Protein AF-A0A8J3Q5Y4-F1 (afdb_monomer_lite)

pLDDT: mean 82.17, std 16.29, range [32.16, 97.25]

Structure (mmCIF, N/CA/C/O backbone):
data_AF-A0A8J3Q5Y4-F1
#
_entry.id   AF-A0A8J3Q5Y4-F1
#
loop_
_atom_site.group_PDB
_atom_site.id
_atom_site.type_symbol
_atom_site.label_atom_id
_atom_site.label_alt_id
_atom_site.label_comp_id
_atom_site.label_asym_id
_atom_site.label_entity_id
_atom_site.label_seq_id
_atom_site.pdbx_PDB_ins_code
_atom_site.Cartn_x
_atom_site.Cartn_y
_atom_site.Cartn_z
_atom_site.occupancy
_atom_site.B_iso_or_equiv
_atom_site.auth_seq_id
_atom_site.auth_comp_id
_atom_site.auth_asym_id
_atom_site.auth_atom_id
_atom_site.pdbx_PDB_model_num
ATOM 1 N N . MET A 1 1 ? -4.741 22.108 23.987 1.00 45.34 1 MET A N 1
ATOM 2 C CA . MET A 1 1 ? -6.127 21.790 23.591 1.00 45.34 1 MET A CA 1
ATOM 3 C C . MET A 1 1 ? -6.451 20.436 24.208 1.00 45.34 1 MET A C 1
ATOM 5 O O . MET A 1 1 ? -5.611 19.553 24.104 1.00 45.34 1 MET A O 1
ATOM 9 N N . ASN A 1 2 ? -7.546 20.308 24.963 1.00 36.16 2 ASN A N 1
ATOM 10 C CA . ASN A 1 2 ? -7.945 19.034 25.568 1.00 36.16 2 ASN A CA 1
ATOM 11 C C . ASN A 1 2 ? -8.660 18.198 24.495 1.00 36.16 2 ASN A C 1
ATOM 13 O O . ASN A 1 2 ? -9.766 18.540 24.083 1.00 36.16 2 ASN A O 1
ATOM 17 N N . TRP A 1 3 ? -7.995 17.166 23.980 1.00 42.97 3 TRP A N 1
ATOM 18 C CA . TRP A 1 3 ? -8.481 16.384 22.840 1.00 42.97 3 TRP A CA 1
ATOM 19 C C . TRP A 1 3 ? -9.701 15.520 23.170 1.00 42.97 3 TRP A C 1
ATOM 21 O O . TRP A 1 3 ? -10.505 15.267 22.273 1.00 42.97 3 TRP A O 1
ATOM 31 N N . ASP A 1 4 ? -9.908 15.182 24.447 1.00 42.72 4 ASP A N 1
ATOM 32 C CA . ASP A 1 4 ? -11.130 14.510 24.900 1.00 42.72 4 ASP A CA 1
ATOM 33 C C . ASP A 1 4 ? -12.363 15.402 24.677 1.00 42.72 4 ASP A C 1
ATOM 35 O O . ASP A 1 4 ? -13.406 14.920 24.250 1.00 42.72 4 ASP A O 1
ATOM 39 N N . GLU A 1 5 ? -12.245 16.724 24.843 1.00 37.75 5 GLU A N 1
ATOM 40 C CA . GLU A 1 5 ? -13.340 17.660 24.542 1.00 37.75 5 GLU A CA 1
ATOM 41 C C . GLU A 1 5 ? -13.513 17.906 23.034 1.00 37.75 5 GLU A C 1
ATOM 43 O O . GLU A 1 5 ? -14.636 18.106 22.574 1.00 37.75 5 GLU A O 1
ATOM 48 N N . ALA A 1 6 ? -12.434 17.854 22.244 1.00 44.19 6 ALA A N 1
ATOM 49 C CA . ALA A 1 6 ? -12.490 18.076 20.795 1.00 44.19 6 ALA A CA 1
ATOM 50 C C . ALA A 1 6 ? -13.080 16.876 20.029 1.00 44.19 6 ALA A C 1
ATOM 52 O O . ALA A 1 6 ? -13.851 17.072 19.089 1.00 44.19 6 ALA A O 1
ATOM 53 N N . ALA A 1 7 ? -12.784 15.643 20.458 1.00 41.38 7 ALA A N 1
ATOM 54 C CA . ALA A 1 7 ? -13.401 14.429 19.917 1.00 41.38 7 ALA A CA 1
ATOM 55 C C . ALA A 1 7 ? -14.893 14.328 20.291 1.00 41.38 7 ALA A C 1
ATOM 57 O O . ALA A 1 7 ? -15.708 13.876 19.486 1.00 41.38 7 ALA A O 1
ATOM 58 N N . ILE A 1 8 ? -15.273 14.836 21.472 1.00 43.41 8 ILE A N 1
ATOM 59 C CA . ILE A 1 8 ? -16.671 14.926 21.922 1.00 43.41 8 ILE A CA 1
ATOM 60 C C . ILE A 1 8 ? -17.463 16.015 21.160 1.00 43.41 8 ILE A C 1
ATOM 62 O O . ILE A 1 8 ? -18.693 15.972 21.136 1.00 43.41 8 ILE A O 1
ATOM 66 N N . ALA A 1 9 ? -16.806 16.955 20.478 1.00 48.31 9 ALA A N 1
ATOM 67 C CA . ALA A 1 9 ? -17.465 18.116 19.873 1.00 48.31 9 ALA A CA 1
ATOM 68 C C . ALA A 1 9 ? -17.887 17.956 18.400 1.00 48.31 9 ALA A C 1
ATOM 70 O O . ALA A 1 9 ? -18.348 18.935 17.815 1.00 48.31 9 ALA A O 1
ATOM 71 N N . ILE A 1 10 ? -17.761 16.766 17.795 1.00 60.19 10 ILE A N 1
ATOM 72 C CA . ILE A 1 10 ? -18.308 16.481 16.455 1.00 60.19 10 ILE A CA 1
ATOM 73 C C . ILE A 1 10 ? -19.546 15.586 16.627 1.00 60.19 10 ILE A C 1
ATOM 75 O O . ILE A 1 10 ? -19.404 14.366 16.775 1.00 60.19 10 ILE A O 1
ATOM 79 N N . PRO A 1 11 ? -20.766 16.156 16.652 1.00 60.91 11 PRO A N 1
ATOM 80 C CA . PRO A 1 11 ? -22.000 15.402 16.876 1.00 60.91 11 PRO A CA 1
ATOM 81 C C . PRO A 1 11 ? -22.153 14.205 15.932 1.00 60.91 11 PRO A C 1
ATOM 83 O O . PRO A 1 11 ? -22.575 13.132 16.362 1.00 60.91 11 PRO A O 1
ATOM 86 N N . GLU A 1 12 ? -21.740 14.364 14.676 1.00 65.19 12 GLU A N 1
ATOM 87 C CA . GLU A 1 12 ? -21.805 13.341 13.636 1.00 65.19 12 GLU A CA 1
ATOM 88 C C . GLU A 1 12 ? -20.835 12.180 13.901 1.00 65.19 12 GLU A C 1
ATOM 90 O O . GLU A 1 12 ? -21.193 11.025 13.683 1.00 65.19 12 GLU A O 1
ATOM 95 N N . ALA A 1 13 ? -19.633 12.451 14.426 1.00 63.38 13 ALA A N 1
ATOM 96 C CA . ALA A 1 13 ? -18.664 11.409 14.772 1.00 63.38 13 ALA A CA 1
ATOM 97 C C . ALA A 1 13 ? -19.117 10.607 16.000 1.00 63.38 13 ALA A C 1
ATOM 99 O O . ALA A 1 13 ? -19.026 9.381 16.010 1.00 63.38 13 ALA A O 1
ATOM 100 N N . ASN A 1 14 ? -19.682 11.283 17.005 1.00 65.44 14 ASN A N 1
ATOM 101 C CA . ASN A 1 14 ? -20.280 10.625 18.169 1.00 65.44 14 ASN A CA 1
ATOM 102 C C . ASN A 1 14 ? -21.499 9.781 17.795 1.00 65.44 14 ASN A C 1
ATOM 104 O O . ASN A 1 14 ? -21.734 8.727 18.388 1.00 65.44 14 ASN A O 1
ATOM 108 N N . GLN A 1 15 ? -22.292 10.246 16.830 1.00 72.44 15 GLN A N 1
ATOM 109 C CA . GLN A 1 15 ? -23.417 9.479 16.328 1.00 72.44 15 GLN A CA 1
ATOM 110 C C . GLN A 1 15 ? -22.948 8.254 15.539 1.00 72.44 15 GLN A C 1
ATOM 112 O O . GLN A 1 15 ? -23.402 7.156 15.834 1.00 72.44 15 GLN A O 1
ATOM 117 N N . LEU A 1 16 ? -21.981 8.406 14.629 1.00 75.19 16 LEU A N 1
ATOM 118 C CA . LEU A 1 16 ? -21.360 7.278 13.928 1.00 75.19 16 LEU A CA 1
ATOM 119 C C . LEU A 1 16 ? -20.777 6.253 14.910 1.00 75.19 16 LEU A C 1
ATOM 121 O O . LEU A 1 16 ? -20.976 5.050 14.742 1.00 75.19 16 LEU A O 1
ATOM 125 N N . TYR A 1 17 ? -20.081 6.722 15.947 1.00 71.88 17 TYR A N 1
ATOM 126 C CA . TYR A 1 17 ? -19.522 5.845 16.966 1.00 71.88 17 TYR A CA 1
ATOM 127 C C . TYR A 1 17 ? -20.614 5.020 17.654 1.00 71.88 17 TYR A C 1
ATOM 129 O O . TYR A 1 17 ? -20.520 3.798 17.666 1.00 71.88 17 TYR A O 1
ATOM 137 N N . ARG A 1 18 ? -21.676 5.665 18.155 1.00 74.56 18 ARG A N 1
ATOM 138 C CA . ARG A 1 18 ? -22.767 4.989 18.881 1.00 74.56 18 ARG A CA 1
ATOM 139 C C . ARG A 1 18 ? -23.642 4.099 17.999 1.00 74.56 18 ARG A C 1
ATOM 141 O O . ARG A 1 18 ? -24.020 3.004 18.408 1.00 74.56 18 ARG A O 1
ATOM 148 N N . ASP A 1 19 ? -23.989 4.579 16.811 1.00 79.69 19 ASP A N 1
ATOM 149 C CA . ASP A 1 19 ? -25.014 3.956 15.971 1.00 79.69 19 ASP A CA 1
ATOM 150 C C . ASP A 1 19 ? -24.430 2.882 15.044 1.00 79.69 19 ASP A C 1
ATOM 152 O O . ASP A 1 19 ? -25.183 2.073 14.496 1.00 79.69 19 ASP A O 1
ATOM 156 N N . VAL A 1 20 ? -23.107 2.880 14.841 1.00 77.06 20 VAL A N 1
ATOM 157 C CA . VAL A 1 20 ? -22.427 1.991 13.888 1.00 77.06 20 VAL A CA 1
ATOM 158 C C . VAL A 1 20 ? -21.205 1.324 14.514 1.00 77.06 20 VAL A C 1
ATOM 160 O O . VAL A 1 20 ? -21.136 0.100 14.539 1.00 77.06 20 VAL A O 1
ATOM 163 N N . LEU A 1 21 ? -20.239 2.092 15.030 1.00 77.50 21 LEU A N 1
ATOM 164 C CA . LEU A 1 21 ? -18.953 1.512 15.443 1.00 77.50 21 LEU A CA 1
ATOM 165 C C . LEU A 1 21 ? -19.017 0.735 16.765 1.00 77.50 21 LEU A C 1
ATOM 167 O O . LEU A 1 21 ? -18.218 -0.174 16.939 1.00 77.50 21 LEU A O 1
ATOM 171 N N . SER A 1 22 ? -19.953 1.032 17.671 1.00 76.00 22 SER A N 1
ATOM 172 C CA . SER A 1 22 ? -20.050 0.388 18.992 1.00 76.00 22 SER A CA 1
ATOM 173 C C . SER A 1 22 ? -21.066 -0.759 19.086 1.00 76.00 22 SER A C 1
ATOM 175 O O . SER A 1 22 ? -21.339 -1.237 20.184 1.00 76.00 22 SER A O 1
ATOM 177 N N . LYS A 1 23 ? -21.693 -1.170 17.978 1.00 81.44 23 LYS A N 1
ATOM 178 C CA . LYS A 1 23 ? -22.698 -2.245 17.977 1.00 81.44 23 LYS A CA 1
ATOM 179 C C . LYS A 1 23 ? -22.052 -3.627 17.878 1.00 81.44 23 LYS A C 1
ATOM 181 O O . LYS A 1 23 ? -21.802 -4.085 16.774 1.00 81.44 23 LYS A O 1
ATOM 186 N N . GLU A 1 24 ? -21.865 -4.330 18.991 1.00 81.38 24 GLU A N 1
ATOM 187 C CA . GLU A 1 24 ? -21.198 -5.652 19.013 1.00 81.38 24 GLU A CA 1
ATOM 188 C C . GLU A 1 24 ? -21.766 -6.690 18.010 1.00 81.38 24 GLU A C 1
ATOM 190 O O . GLU A 1 24 ? -21.034 -7.560 17.537 1.00 81.38 24 GLU A O 1
ATOM 195 N N . GLU A 1 25 ? -23.050 -6.583 17.642 1.00 80.12 25 GLU A N 1
ATOM 196 C CA . GLU A 1 25 ? -23.725 -7.472 16.677 1.00 80.12 25 GLU A CA 1
ATOM 197 C C . GLU A 1 25 ? -23.497 -7.105 15.194 1.00 80.12 25 GLU A C 1
ATOM 199 O O . GLU A 1 25 ? -23.795 -7.901 14.302 1.00 80.12 25 GLU A O 1
ATOM 204 N N . GLU A 1 26 ? -22.965 -5.915 14.906 1.00 81.81 26 GLU A N 1
ATOM 205 C CA . GLU A 1 26 ? -22.696 -5.406 13.558 1.00 81.81 26 GLU A CA 1
ATOM 206 C C . GLU A 1 26 ? -21.224 -4.992 13.472 1.00 81.81 26 GLU A C 1
ATOM 208 O O . GLU A 1 26 ? -20.801 -4.083 14.178 1.00 81.81 26 GLU A O 1
ATOM 213 N N . TRP A 1 27 ? -20.424 -5.628 12.610 1.00 84.31 27 TRP A N 1
ATOM 214 C CA . TRP A 1 27 ? -19.018 -5.242 12.422 1.00 84.31 27 TRP A CA 1
ATOM 215 C C . TRP A 1 27 ? -18.880 -4.377 11.175 1.00 84.31 27 TRP A C 1
ATOM 217 O O . TRP A 1 27 ? -19.005 -4.890 10.056 1.00 84.31 27 TRP A O 1
ATOM 227 N N . PRO A 1 28 ? -18.624 -3.067 11.321 1.00 87.69 28 PRO A N 1
ATOM 228 C CA . PRO A 1 28 ? -18.463 -2.186 10.180 1.00 87.69 28 PRO A CA 1
ATOM 229 C C . PRO A 1 28 ? -17.250 -2.606 9.356 1.00 87.69 28 PRO A C 1
ATOM 231 O O . PRO A 1 28 ? -16.147 -2.774 9.881 1.00 87.69 28 PRO A O 1
ATOM 234 N N . VAL A 1 29 ? -17.457 -2.744 8.047 1.00 91.12 29 VAL A N 1
ATOM 235 C CA . VAL A 1 29 ? -16.391 -3.058 7.095 1.00 91.12 29 VAL A CA 1
ATOM 236 C C . VAL A 1 29 ? -16.255 -1.916 6.103 1.00 91.12 29 VAL A C 1
ATOM 238 O O . VAL A 1 29 ? -17.147 -1.680 5.287 1.00 91.12 29 VAL A O 1
ATOM 241 N N . ILE A 1 30 ? -15.112 -1.235 6.130 1.00 92.25 30 ILE A N 1
ATOM 242 C CA . ILE A 1 30 ? -14.730 -0.296 5.073 1.00 92.25 30 ILE A CA 1
ATOM 243 C C . ILE A 1 30 ? -13.941 -1.072 4.023 1.00 92.25 30 ILE A C 1
ATOM 245 O O . ILE A 1 30 ? -13.059 -1.864 4.349 1.00 92.25 30 ILE A O 1
ATOM 249 N N . SER A 1 31 ? -14.278 -0.869 2.753 1.00 92.94 31 SER A N 1
ATOM 250 C CA . SER A 1 31 ? -13.641 -1.567 1.637 1.00 92.94 31 SER A CA 1
ATOM 251 C C . SER A 1 31 ? -12.909 -0.573 0.752 1.00 92.94 31 SER A C 1
ATOM 253 O O . SER A 1 31 ? -13.521 0.368 0.259 1.00 92.94 31 SER A O 1
ATOM 255 N N . VAL A 1 32 ? -11.613 -0.794 0.547 1.00 93.81 32 VAL A N 1
ATOM 256 C CA . VAL A 1 32 ? -10.787 -0.006 -0.375 1.00 93.81 32 VAL A CA 1
ATOM 257 C C . VAL A 1 32 ? -10.468 -0.866 -1.591 1.00 93.81 32 VAL A C 1
ATOM 259 O O . VAL A 1 32 ? -9.949 -1.978 -1.438 1.00 93.81 32 VAL A O 1
ATOM 262 N N . GLY A 1 33 ? -10.790 -0.370 -2.788 1.00 92.25 33 GLY A N 1
ATOM 263 C CA . GLY A 1 33 ? -10.472 -1.059 -4.035 1.00 92.25 33 GLY A CA 1
ATOM 264 C C . GLY A 1 33 ? -8.961 -1.159 -4.248 1.00 92.25 33 GLY A C 1
ATOM 265 O O . GLY A 1 33 ? -8.233 -0.179 -4.080 1.00 92.25 33 GLY A O 1
ATOM 266 N N . LEU A 1 34 ? -8.489 -2.349 -4.615 1.00 91.44 34 LEU A N 1
ATOM 267 C CA . LEU A 1 34 ? -7.083 -2.638 -4.893 1.00 91.44 34 LEU A CA 1
ATOM 268 C C . LEU A 1 34 ? -6.877 -3.088 -6.352 1.00 91.44 34 LEU A C 1
ATOM 270 O O . LEU A 1 34 ? -7.820 -3.255 -7.132 1.00 91.44 34 LEU A O 1
ATOM 274 N N . ALA A 1 35 ? -5.619 -3.305 -6.744 1.00 86.38 35 ALA A N 1
ATOM 275 C CA . ALA A 1 35 ? -5.279 -3.797 -8.076 1.00 86.38 35 ALA A CA 1
ATOM 276 C C . ALA A 1 35 ? -5.843 -5.207 -8.318 1.00 86.38 35 ALA A C 1
ATOM 278 O O . ALA A 1 35 ? -6.107 -5.951 -7.382 1.00 86.38 35 ALA A O 1
ATOM 279 N N . ALA A 1 36 ? -6.001 -5.608 -9.584 1.00 82.62 36 ALA A N 1
ATOM 280 C CA . ALA A 1 36 ? -6.440 -6.958 -9.967 1.00 82.62 36 ALA A CA 1
ATOM 281 C C . ALA A 1 36 ? -7.751 -7.432 -9.296 1.00 82.62 36 ALA A C 1
ATOM 283 O O . ALA A 1 36 ? -7.930 -8.621 -9.063 1.00 82.62 36 ALA A O 1
ATOM 284 N N . ARG A 1 37 ? -8.686 -6.499 -9.042 1.00 84.81 37 ARG A N 1
ATOM 285 C CA . ARG A 1 37 ? -10.000 -6.750 -8.409 1.00 84.81 37 ARG A CA 1
ATOM 286 C C . ARG A 1 37 ? -9.916 -7.244 -6.959 1.00 84.81 37 ARG A C 1
ATOM 288 O O . ARG A 1 37 ? -10.881 -7.815 -6.455 1.00 84.81 37 ARG A O 1
ATOM 295 N N . HIS A 1 38 ? -8.789 -6.988 -6.303 1.00 90.38 38 HIS A N 1
ATOM 296 C CA . HIS A 1 38 ? -8.627 -7.195 -4.874 1.00 90.38 38 HIS A CA 1
ATOM 297 C C . HIS A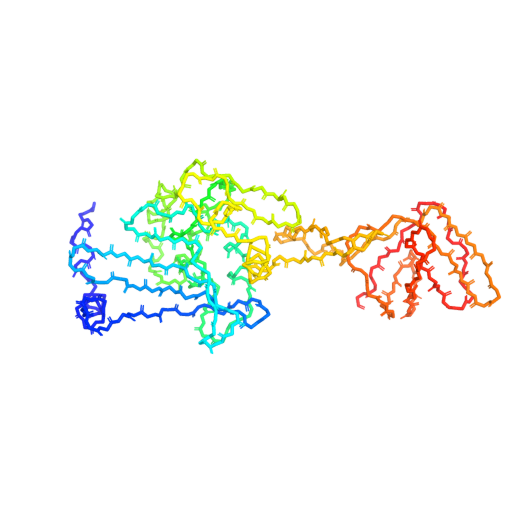 1 38 ? -9.350 -6.113 -4.061 1.00 90.38 38 HIS A C 1
ATOM 299 O O . HIS A 1 38 ? -9.656 -5.030 -4.568 1.00 90.38 38 HIS A O 1
ATOM 305 N N . TRP A 1 39 ? -9.537 -6.383 -2.772 1.00 92.75 39 TRP A N 1
ATOM 306 C CA . TRP A 1 39 ? -10.058 -5.431 -1.796 1.00 92.75 39 TRP A CA 1
ATOM 307 C C . TRP A 1 39 ? -9.218 -5.448 -0.526 1.00 92.75 39 TRP A C 1
ATOM 309 O O . TRP A 1 39 ? -8.873 -6.516 -0.027 1.00 92.75 39 TRP A O 1
ATOM 319 N N . LEU A 1 40 ? -8.942 -4.271 0.032 1.00 94.69 40 LEU A N 1
ATOM 320 C CA . LEU A 1 40 ? -8.551 -4.148 1.431 1.00 94.69 40 LEU A CA 1
ATOM 321 C C . LEU A 1 40 ? -9.830 -3.980 2.251 1.00 94.69 40 LEU A C 1
ATOM 323 O O . LEU A 1 40 ? -10.538 -2.982 2.100 1.00 94.69 40 LEU A O 1
ATOM 327 N N . ARG A 1 41 ? -10.130 -4.953 3.107 1.00 94.25 41 ARG A N 1
ATOM 328 C CA . ARG A 1 41 ? -11.218 -4.891 4.083 1.00 94.25 41 ARG A CA 1
ATOM 329 C C . ARG A 1 41 ? -10.653 -4.401 5.406 1.00 94.25 41 ARG A C 1
ATOM 331 O O . ARG A 1 41 ? -9.711 -4.994 5.927 1.00 94.25 41 ARG A O 1
ATOM 338 N N . ILE A 1 42 ? -11.233 -3.329 5.922 1.00 94.19 42 ILE A N 1
ATOM 339 C CA . ILE A 1 42 ? -10.927 -2.764 7.232 1.00 94.19 42 ILE A CA 1
ATOM 340 C C . ILE A 1 42 ? -12.125 -3.077 8.114 1.00 94.19 42 ILE A C 1
ATOM 342 O O . ILE A 1 42 ? -13.188 -2.475 7.951 1.00 94.19 42 ILE A O 1
ATOM 346 N N . VAL A 1 43 ? -11.968 -4.069 8.981 1.00 92.25 43 VAL A N 1
ATOM 347 C CA . VAL A 1 43 ? -13.026 -4.568 9.859 1.00 92.25 43 VAL A CA 1
ATOM 348 C C . VAL A 1 43 ? -12.845 -3.936 11.228 1.00 92.25 43 VAL A C 1
ATOM 350 O O . VAL A 1 43 ? -11.810 -4.132 11.861 1.00 92.25 43 VAL A O 1
ATOM 353 N N . TYR A 1 44 ? -13.843 -3.189 11.687 1.00 89.81 44 TYR A N 1
ATOM 354 C CA . TYR A 1 44 ? -13.859 -2.638 13.038 1.00 89.81 44 TYR A CA 1
ATOM 355 C C . TYR A 1 44 ? -14.382 -3.697 14.006 1.00 89.81 44 TYR A C 1
ATOM 357 O O . TYR A 1 44 ? -15.569 -4.020 14.001 1.00 89.81 44 TYR A O 1
ATOM 365 N N . ARG A 1 45 ? -13.479 -4.237 14.827 1.00 87.62 45 ARG A N 1
ATOM 366 C CA . ARG A 1 45 ? -13.816 -5.123 15.942 1.00 87.62 45 ARG A CA 1
ATOM 367 C C . ARG A 1 45 ? -14.287 -4.258 17.099 1.00 87.62 45 ARG A C 1
ATOM 369 O O . ARG A 1 45 ? -13.560 -3.367 17.540 1.00 87.62 45 ARG A O 1
ATOM 376 N N . ASN A 1 46 ? -15.504 -4.493 17.560 1.00 83.69 46 ASN A N 1
ATOM 377 C CA . ASN A 1 46 ? -16.170 -3.634 18.534 1.00 83.69 46 ASN A CA 1
ATOM 378 C C . ASN A 1 46 ? -16.614 -4.361 19.800 1.00 83.69 46 ASN A C 1
ATOM 380 O O . ASN A 1 46 ? -17.462 -3.852 20.524 1.00 83.69 46 ASN A O 1
ATOM 384 N N . PHE A 1 47 ? -15.997 -5.504 20.093 1.00 81.19 47 PHE A N 1
ATOM 385 C CA . PHE A 1 47 ? -16.132 -6.149 21.389 1.00 81.19 47 PHE A CA 1
ATOM 386 C C . PHE A 1 47 ? -15.584 -5.248 22.488 1.00 81.19 47 PHE A C 1
ATOM 388 O O . PHE A 1 47 ? -14.466 -4.744 22.378 1.00 81.19 47 PHE A O 1
ATOM 395 N N . SER A 1 48 ? -16.357 -5.063 23.553 1.00 78.25 48 SER A N 1
ATOM 396 C CA . SER A 1 48 ? -15.970 -4.223 24.692 1.00 78.25 48 SER A CA 1
ATOM 397 C C . SER A 1 48 ? -14.639 -4.622 25.353 1.00 78.25 48 SER A C 1
ATOM 399 O O . SER A 1 48 ? -13.970 -3.761 25.926 1.00 78.25 48 SER A O 1
ATOM 401 N N . ASP A 1 49 ? -14.222 -5.885 25.248 1.00 81.38 49 ASP A N 1
ATOM 402 C CA . ASP A 1 49 ? -12.944 -6.412 25.744 1.00 81.38 49 ASP A CA 1
ATOM 403 C C . ASP A 1 49 ? -11.859 -6.570 24.660 1.00 81.38 49 ASP A C 1
ATOM 405 O O . ASP A 1 49 ? -10.698 -6.822 24.990 1.00 81.38 49 ASP A O 1
ATOM 409 N N . ASP A 1 50 ? -12.205 -6.382 23.383 1.00 81.56 50 ASP A N 1
ATOM 410 C CA . ASP A 1 50 ? -11.309 -6.572 22.241 1.00 81.56 50 ASP A CA 1
ATOM 411 C C . ASP A 1 50 ? -11.617 -5.608 21.077 1.00 81.56 50 ASP A C 1
ATOM 413 O O . ASP A 1 50 ? -11.899 -5.997 19.936 1.00 81.56 50 ASP A O 1
ATOM 417 N N . MET A 1 51 ? -11.579 -4.310 21.380 1.00 82.75 51 MET A N 1
ATOM 418 C CA . MET A 1 51 ? -11.752 -3.268 20.374 1.00 82.75 51 MET A CA 1
ATOM 419 C C . MET A 1 51 ? -10.515 -3.151 19.479 1.00 82.75 51 MET A C 1
ATOM 421 O O . MET A 1 51 ? -9.376 -3.074 19.951 1.00 82.75 51 MET A O 1
ATOM 425 N N . GLY A 1 52 ? -10.727 -3.062 18.167 1.00 88.44 52 GLY A N 1
ATOM 426 C CA . GLY A 1 52 ? -9.621 -2.988 17.225 1.00 88.44 52 GLY A CA 1
ATOM 427 C C . GLY A 1 52 ? -10.025 -2.822 15.768 1.00 88.44 52 GLY A C 1
ATOM 428 O O . GLY A 1 52 ? -11.192 -2.660 15.423 1.00 88.44 52 GLY A O 1
ATOM 429 N N . MET A 1 53 ? -9.024 -2.865 14.894 1.00 90.94 53 MET A N 1
ATOM 430 C CA . MET A 1 53 ? -9.220 -2.880 13.447 1.00 90.94 53 MET A CA 1
ATOM 431 C C . MET A 1 53 ? -8.397 -3.998 12.834 1.00 90.94 53 MET A C 1
ATOM 433 O O . MET A 1 53 ? -7.181 -4.013 13.026 1.00 90.94 53 MET A O 1
ATOM 437 N N . ASP A 1 54 ? -9.029 -4.863 12.051 1.00 92.31 54 ASP A N 1
ATOM 438 C CA . ASP A 1 54 ? -8.334 -5.864 11.250 1.00 92.31 54 ASP A CA 1
ATOM 439 C C . ASP A 1 54 ? -8.280 -5.439 9.793 1.00 92.31 54 ASP A C 1
ATOM 441 O O . ASP A 1 54 ? -9.244 -4.917 9.231 1.00 92.31 54 ASP A O 1
ATOM 445 N N . PHE A 1 55 ? -7.136 -5.693 9.173 1.00 94.38 55 PHE A N 1
ATOM 446 C CA . PHE A 1 55 ? -6.875 -5.352 7.788 1.00 94.38 55 PHE A CA 1
ATOM 447 C C . PHE A 1 55 ? -6.665 -6.640 7.015 1.00 94.38 55 PHE A C 1
ATOM 449 O O . PHE A 1 55 ? -5.701 -7.369 7.265 1.00 94.38 55 PHE A O 1
ATOM 456 N N . LEU A 1 56 ? -7.559 -6.917 6.071 1.00 94.06 56 LEU A N 1
ATOM 457 C CA . LEU A 1 56 ? -7.545 -8.137 5.276 1.00 94.06 56 LEU A CA 1
ATOM 458 C C . LEU A 1 56 ? -7.469 -7.804 3.792 1.00 94.06 56 LEU A C 1
ATOM 460 O O . LEU A 1 56 ? -8.163 -6.908 3.319 1.00 94.06 56 LEU A O 1
ATOM 464 N N . VAL A 1 57 ? -6.654 -8.544 3.048 1.00 93.81 57 VAL A N 1
ATOM 465 C CA . VAL A 1 57 ? -6.665 -8.513 1.584 1.00 93.81 57 VAL A CA 1
ATOM 466 C C . VAL A 1 57 ? -7.510 -9.672 1.082 1.00 93.81 57 VAL A C 1
ATOM 468 O O . VAL A 1 57 ? -7.205 -10.823 1.378 1.00 93.81 57 VAL A O 1
ATOM 471 N N . ASP A 1 58 ? -8.546 -9.348 0.322 1.00 90.94 58 ASP A N 1
ATOM 472 C CA . ASP A 1 58 ? -9.507 -10.258 -0.302 1.00 90.94 58 ASP A CA 1
ATOM 473 C C . ASP A 1 58 ? -9.279 -10.259 -1.828 1.00 90.94 58 ASP A C 1
ATOM 475 O O . ASP A 1 58 ? -9.146 -9.187 -2.427 1.00 90.94 58 ASP A O 1
ATOM 479 N N . TRP A 1 59 ? -9.174 -11.439 -2.452 1.00 81.31 59 TRP A N 1
ATOM 480 C CA . TRP A 1 59 ? -8.940 -11.616 -3.902 1.00 81.31 59 TRP A CA 1
ATOM 481 C C . TRP A 1 59 ? -10.108 -12.227 -4.675 1.00 81.31 59 TRP A C 1
ATOM 483 O O . TRP A 1 59 ? -10.112 -12.201 -5.906 1.00 81.31 59 TRP A O 1
ATOM 493 N N . GLU A 1 60 ? -11.122 -12.726 -3.976 1.00 70.69 60 GLU A N 1
ATOM 494 C CA . GLU A 1 60 ? -12.351 -13.262 -4.550 1.00 70.69 60 GLU A CA 1
ATOM 495 C C . GLU A 1 60 ? -13.466 -12.958 -3.562 1.00 70.69 60 GLU A C 1
ATOM 497 O O . GLU A 1 60 ? -13.451 -13.512 -2.466 1.00 70.69 60 GLU A O 1
ATOM 502 N N . LEU A 1 61 ? -14.433 -12.115 -3.951 1.00 59.84 61 LEU A N 1
ATOM 503 C CA . LEU A 1 61 ? -15.577 -11.744 -3.109 1.00 59.84 61 LEU A CA 1
ATOM 504 C C . LEU A 1 61 ? -16.175 -12.986 -2.413 1.00 59.84 61 LEU A C 1
ATOM 506 O O . LEU A 1 61 ? -16.927 -13.744 -3.023 1.00 59.84 61 LEU A O 1
ATOM 510 N N . GLY A 1 62 ? -15.831 -13.175 -1.133 1.00 57.88 62 GLY A N 1
ATOM 511 C CA . GLY A 1 62 ? -16.350 -14.240 -0.270 1.00 57.88 62 GLY A CA 1
ATOM 512 C C . GLY A 1 62 ? -15.598 -15.582 -0.259 1.00 57.88 62 GLY A C 1
ATOM 513 O O . GLY A 1 62 ? -16.106 -16.516 0.356 1.00 57.88 62 GLY A O 1
ATOM 514 N N . GLY A 1 63 ? -14.432 -15.715 -0.904 1.00 63.69 63 GLY A N 1
ATOM 515 C CA . GLY A 1 63 ? -13.725 -17.001 -1.025 1.00 63.69 63 GLY A CA 1
ATOM 516 C C . GLY A 1 63 ? -12.466 -17.139 -0.167 1.00 63.69 63 GLY A C 1
ATOM 517 O O . GLY A 1 63 ? -12.286 -18.151 0.516 1.00 63.69 63 GLY A O 1
ATOM 518 N N . GLN A 1 64 ? -11.573 -16.145 -0.207 1.00 79.31 64 GLN A N 1
ATOM 519 C CA . GLN A 1 64 ? -10.265 -16.206 0.453 1.00 79.31 64 GLN A CA 1
ATOM 520 C C . GLN A 1 64 ? -9.752 -14.807 0.811 1.00 79.31 64 GLN A C 1
ATOM 522 O O . GLN A 1 64 ? -9.726 -13.911 -0.030 1.00 79.31 64 GLN A O 1
ATOM 527 N N . ALA A 1 65 ? -9.298 -14.645 2.055 1.00 89.00 65 ALA A N 1
ATOM 528 C CA . ALA A 1 65 ? -8.677 -13.417 2.532 1.00 89.00 65 ALA A CA 1
ATOM 529 C C . ALA A 1 65 ? -7.416 -13.715 3.352 1.00 89.00 65 ALA A C 1
ATOM 531 O O . ALA A 1 65 ? -7.312 -14.756 4.004 1.00 89.00 65 ALA A O 1
ATOM 532 N N . ALA A 1 66 ? -6.461 -12.788 3.330 1.00 91.50 66 ALA A N 1
ATOM 533 C CA . ALA A 1 66 ? -5.275 -12.815 4.176 1.00 91.50 66 ALA A CA 1
ATOM 534 C C . ALA A 1 66 ? -5.256 -11.599 5.099 1.00 91.50 66 ALA A C 1
ATOM 536 O O . ALA A 1 66 ? -5.257 -10.462 4.624 1.00 91.50 66 ALA A O 1
ATOM 537 N N . THR A 1 67 ? -5.175 -11.827 6.408 1.00 92.38 67 THR A N 1
ATOM 538 C CA . THR A 1 67 ? -4.927 -10.753 7.372 1.00 92.38 67 THR A CA 1
ATOM 539 C C . THR A 1 67 ? -3.510 -10.224 7.177 1.00 92.38 67 THR A C 1
ATOM 541 O O . THR A 1 67 ? -2.542 -10.983 7.181 1.00 92.38 67 THR A O 1
ATOM 544 N N . VAL A 1 68 ? -3.379 -8.914 6.989 1.00 92.62 68 VAL A N 1
ATOM 545 C CA . VAL A 1 68 ? -2.087 -8.244 6.784 1.00 92.62 68 VAL A CA 1
ATOM 546 C C . VAL A 1 68 ? -1.645 -7.434 7.999 1.00 92.62 68 VAL A C 1
ATOM 548 O O . VAL A 1 68 ? -0.450 -7.184 8.141 1.00 92.62 68 VAL A O 1
ATOM 551 N N . ALA A 1 69 ? -2.581 -7.034 8.865 1.00 92.12 69 ALA A N 1
ATOM 552 C CA . ALA A 1 69 ? -2.324 -6.344 10.129 1.00 92.12 69 ALA A CA 1
ATOM 553 C C . ALA A 1 69 ? -3.586 -6.305 11.012 1.00 92.12 69 ALA A C 1
ATOM 555 O O . ALA A 1 69 ? -4.695 -6.523 10.522 1.00 92.12 69 ALA A O 1
ATOM 556 N N . GLY A 1 70 ? -3.401 -5.971 12.290 1.00 87.50 70 GLY A N 1
ATOM 557 C CA . GLY A 1 70 ? -4.451 -5.759 13.282 1.00 87.50 70 GLY A CA 1
ATOM 558 C C . GLY A 1 70 ? -4.043 -4.725 14.343 1.00 87.50 70 GLY A C 1
ATOM 559 O O . GLY A 1 70 ? -3.044 -4.887 15.049 1.00 87.50 70 GLY A O 1
ATOM 560 N N . ARG A 1 71 ? -4.826 -3.654 14.500 1.00 78.50 71 ARG A N 1
ATOM 561 C CA . ARG A 1 71 ? -4.723 -2.704 15.625 1.00 78.50 71 ARG A CA 1
ATOM 562 C C . ARG A 1 71 ? -5.591 -3.217 16.783 1.00 78.50 71 ARG A C 1
ATOM 564 O O . ARG A 1 71 ? -6.708 -3.660 16.541 1.00 78.50 71 ARG A O 1
ATOM 571 N N . GLY A 1 72 ? -5.065 -3.191 18.012 1.00 70.81 72 GLY A N 1
ATOM 572 C CA . GLY A 1 72 ? -5.696 -3.748 19.227 1.00 70.81 72 GLY A CA 1
ATOM 573 C C . GLY A 1 72 ? -4.852 -4.840 19.901 1.00 70.81 72 GLY A C 1
ATOM 574 O O . GLY A 1 72 ? -4.607 -4.769 21.096 1.00 70.81 72 GLY A O 1
ATOM 575 N N . HIS A 1 73 ? -4.274 -5.757 19.111 1.00 63.66 73 HIS A N 1
ATOM 576 C CA . HIS A 1 73 ? -3.394 -6.845 19.592 1.00 63.66 73 HIS A CA 1
ATOM 577 C C . HIS A 1 73 ? -1.919 -6.691 19.188 1.00 63.66 73 HIS A C 1
ATOM 579 O O . HIS A 1 73 ? -1.133 -7.630 19.288 1.00 63.66 73 HIS A O 1
ATOM 585 N N . THR A 1 74 ? -1.509 -5.498 18.738 1.00 65.62 74 THR A N 1
ATOM 586 C CA . THR A 1 74 ? -0.153 -5.214 18.208 1.00 65.62 74 THR A CA 1
ATOM 587 C C . THR A 1 74 ? 0.276 -6.188 17.104 1.00 65.62 74 THR A C 1
ATOM 589 O O . THR A 1 74 ? 1.350 -6.785 17.145 1.00 65.62 74 THR A O 1
ATOM 592 N N . VAL A 1 75 ? -0.565 -6.335 16.081 1.00 78.50 75 VAL A N 1
ATOM 593 C CA . VAL A 1 75 ? -0.235 -7.108 14.884 1.00 78.50 75 VAL A CA 1
ATOM 594 C C . VAL A 1 75 ? 0.034 -6.145 13.733 1.00 78.50 75 VAL A C 1
ATOM 596 O O . VAL A 1 75 ? -0.846 -5.416 13.277 1.00 78.50 75 VAL A O 1
ATOM 599 N N . GLY A 1 76 ? 1.248 -6.149 13.205 1.00 77.81 76 GLY A N 1
ATOM 600 C CA . GLY A 1 76 ? 1.612 -5.302 12.079 1.00 77.81 76 GLY A CA 1
ATOM 601 C C . GLY A 1 76 ? 3.086 -4.922 12.077 1.00 77.81 76 GLY A C 1
ATOM 602 O O . GLY A 1 76 ? 3.860 -5.419 12.889 1.00 77.81 76 GLY A O 1
ATOM 603 N N . PRO A 1 77 ? 3.496 -4.046 11.150 1.00 88.69 77 PRO A N 1
ATOM 604 C CA . PRO A 1 77 ? 2.681 -3.364 10.141 1.00 88.69 77 PRO A CA 1
ATOM 605 C C . PRO A 1 77 ? 2.280 -4.256 8.962 1.00 88.69 77 PRO A C 1
ATOM 607 O O . PRO A 1 77 ? 2.891 -5.296 8.704 1.00 88.69 77 PRO A O 1
ATOM 610 N N . GLY A 1 78 ? 1.277 -3.791 8.214 1.00 88.56 78 GLY A N 1
ATOM 611 C CA . GLY A 1 78 ? 0.789 -4.427 6.986 1.00 88.56 78 GLY A CA 1
ATOM 612 C C . GLY A 1 78 ? 1.286 -3.749 5.706 1.00 88.56 78 GLY A C 1
ATOM 613 O O . GLY A 1 78 ? 1.345 -4.384 4.648 1.00 88.56 78 GLY A O 1
ATOM 614 N N . MET A 1 79 ? 1.694 -2.477 5.773 1.00 92.25 79 MET A N 1
ATOM 615 C CA . MET A 1 79 ? 2.159 -1.722 4.606 1.00 92.25 79 MET A CA 1
ATOM 616 C C . MET A 1 79 ? 3.367 -0.840 4.916 1.00 92.25 79 MET A C 1
ATOM 618 O O . MET A 1 79 ? 3.509 -0.297 6.008 1.00 92.25 79 MET A O 1
ATOM 622 N N . CYS A 1 80 ? 4.227 -0.673 3.913 1.00 92.25 80 CYS A N 1
ATOM 623 C CA . CYS A 1 80 ? 5.232 0.383 3.901 1.00 92.25 80 CYS A CA 1
ATOM 624 C C . CYS A 1 80 ? 4.644 1.660 3.288 1.00 92.25 80 CYS A C 1
ATOM 626 O O . CYS A 1 80 ? 3.629 1.604 2.587 1.00 92.25 80 CYS A O 1
ATOM 628 N N . TRP A 1 81 ? 5.325 2.794 3.479 1.00 92.62 81 TRP A N 1
ATOM 629 C CA . TRP A 1 81 ? 4.913 4.091 2.930 1.00 92.62 81 TRP A CA 1
ATOM 630 C C . TRP A 1 81 ? 4.565 4.024 1.437 1.00 92.62 81 TRP A C 1
ATOM 632 O O . TRP A 1 81 ? 3.499 4.455 1.010 1.00 92.62 81 TRP A O 1
ATOM 642 N N . GLN A 1 82 ? 5.434 3.402 0.639 1.00 89.31 82 GLN A N 1
ATOM 643 C CA . GLN A 1 82 ? 5.238 3.280 -0.805 1.00 89.31 82 GLN A CA 1
ATOM 644 C C . GLN A 1 82 ? 4.011 2.435 -1.164 1.00 89.31 82 GLN A C 1
ATOM 646 O O . GLN A 1 82 ? 3.356 2.717 -2.162 1.00 89.31 82 GLN A O 1
ATOM 651 N N . GLY A 1 83 ? 3.691 1.418 -0.356 1.00 91.19 83 GLY A N 1
ATOM 652 C CA . GLY A 1 83 ? 2.478 0.621 -0.530 1.00 91.19 83 GLY A CA 1
ATOM 653 C C . GLY A 1 83 ? 1.222 1.465 -0.331 1.00 91.19 83 GLY A C 1
ATOM 654 O O . GLY A 1 83 ? 0.318 1.407 -1.155 1.00 91.19 83 GLY A O 1
ATOM 655 N N . ILE A 1 84 ? 1.208 2.322 0.694 1.00 94.38 84 ILE A N 1
ATOM 656 C CA . ILE A 1 84 ? 0.087 3.237 0.948 1.00 94.38 84 ILE A CA 1
ATOM 657 C C . ILE A 1 84 ? -0.085 4.234 -0.202 1.00 94.38 84 ILE A C 1
ATOM 659 O O . ILE A 1 84 ? -1.199 4.413 -0.687 1.00 94.38 84 ILE A O 1
ATOM 663 N N . ILE A 1 85 ? 1.006 4.839 -0.683 1.00 93.81 85 ILE A N 1
ATOM 664 C CA . ILE A 1 85 ? 0.958 5.752 -1.837 1.00 93.81 85 ILE A CA 1
ATOM 665 C C . ILE A 1 85 ? 0.431 5.030 -3.083 1.00 93.81 85 ILE A C 1
ATOM 667 O O . ILE A 1 85 ? -0.407 5.574 -3.802 1.00 93.81 85 ILE A O 1
ATOM 671 N N . ALA A 1 86 ? 0.885 3.797 -3.331 1.00 90.81 86 ALA A N 1
ATOM 672 C CA . ALA A 1 86 ? 0.426 3.003 -4.466 1.00 90.81 86 ALA A CA 1
ATOM 673 C C . ALA A 1 86 ? -1.080 2.724 -4.390 1.00 90.81 86 ALA A C 1
ATOM 675 O O . ALA A 1 86 ? -1.767 2.935 -5.385 1.00 90.81 86 ALA A O 1
ATOM 676 N N . VAL A 1 87 ? -1.592 2.315 -3.224 1.00 93.31 87 VAL A N 1
ATOM 677 C CA . VAL A 1 87 ? -3.028 2.079 -2.989 1.00 93.31 87 VAL A CA 1
ATOM 678 C C . VAL A 1 87 ? -3.836 3.366 -3.152 1.00 93.31 87 VAL A C 1
ATOM 680 O O . VAL A 1 87 ? -4.831 3.381 -3.875 1.00 93.31 87 VAL A O 1
ATOM 683 N N . ALA A 1 88 ? -3.386 4.469 -2.552 1.00 94.56 88 ALA A N 1
ATOM 684 C CA . ALA A 1 88 ? -4.062 5.759 -2.649 1.00 94.56 88 ALA A CA 1
ATOM 685 C C . ALA A 1 88 ? -4.163 6.268 -4.097 1.00 94.56 88 ALA A C 1
ATOM 687 O O . ALA A 1 88 ? -5.135 6.936 -4.450 1.00 94.56 88 ALA A O 1
ATOM 688 N N . ALA A 1 89 ? -3.187 5.928 -4.944 1.00 92.19 89 ALA A N 1
ATOM 689 C CA . ALA A 1 89 ? -3.137 6.309 -6.353 1.00 92.19 89 ALA A CA 1
ATOM 690 C C . ALA A 1 89 ? -3.936 5.391 -7.300 1.00 92.19 89 ALA A C 1
ATOM 692 O O . ALA A 1 89 ? -4.009 5.685 -8.495 1.00 92.19 89 ALA A O 1
ATOM 693 N N . MET A 1 90 ? -4.518 4.285 -6.822 1.00 89.81 90 MET A N 1
ATOM 694 C CA . MET A 1 90 ? -5.325 3.399 -7.674 1.00 89.81 90 MET A CA 1
ATOM 695 C C . MET A 1 90 ? -6.592 4.115 -8.169 1.00 89.81 90 MET A C 1
ATOM 697 O O . MET A 1 90 ? -6.972 5.164 -7.653 1.00 89.81 90 MET A O 1
ATOM 701 N N . ALA A 1 91 ? -7.280 3.579 -9.174 1.00 86.56 91 ALA A N 1
ATOM 702 C CA . ALA A 1 91 ? -8.600 4.092 -9.544 1.00 86.56 91 ALA A CA 1
ATOM 703 C C . ALA A 1 91 ? -9.649 3.569 -8.548 1.00 86.56 91 ALA A C 1
ATOM 705 O O . ALA A 1 91 ? -9.635 2.383 -8.230 1.00 86.56 91 ALA A O 1
ATOM 706 N N . ASP A 1 92 ? -10.525 4.438 -8.047 1.00 88.88 92 ASP A N 1
ATOM 707 C CA . ASP A 1 92 ? -11.650 4.075 -7.176 1.00 88.88 92 ASP A CA 1
ATOM 708 C C . ASP A 1 92 ? -12.783 5.084 -7.401 1.00 88.88 92 ASP A C 1
ATOM 710 O O . ASP A 1 92 ? -12.534 6.284 -7.530 1.00 88.88 92 ASP A O 1
ATOM 714 N N . GLU A 1 93 ? -14.011 4.585 -7.528 1.00 87.81 93 GLU A N 1
ATOM 715 C CA . GLU A 1 93 ? -15.202 5.396 -7.817 1.00 87.81 93 GLU A CA 1
ATOM 716 C C . GLU A 1 93 ? -15.825 5.996 -6.548 1.00 87.81 93 GLU A C 1
ATOM 718 O O . GLU A 1 93 ? -16.634 6.919 -6.625 1.00 87.81 93 GLU A O 1
ATOM 723 N N . THR A 1 94 ? -15.461 5.463 -5.382 1.00 90.50 94 THR A N 1
ATOM 724 C CA . THR A 1 94 ? -16.110 5.732 -4.095 1.00 90.50 94 THR A CA 1
ATOM 725 C C . THR A 1 94 ? -15.234 6.545 -3.153 1.00 90.50 94 THR A C 1
ATOM 727 O O . THR A 1 94 ? -15.744 7.413 -2.444 1.00 90.50 94 THR A O 1
ATOM 730 N N . LEU A 1 95 ? -13.924 6.291 -3.149 1.00 94.12 95 LEU A N 1
ATOM 731 C CA . LEU A 1 95 ? -12.983 6.904 -2.220 1.00 94.12 95 LEU A CA 1
ATOM 732 C C . LEU A 1 95 ? -11.949 7.757 -2.951 1.00 94.12 95 LEU A C 1
ATOM 734 O O . LEU A 1 95 ? -11.309 7.333 -3.915 1.00 94.12 95 LEU A O 1
ATOM 738 N N . THR A 1 96 ? -11.712 8.957 -2.428 1.00 95.69 96 THR A N 1
ATOM 739 C CA . THR A 1 96 ? -10.667 9.848 -2.938 1.00 95.69 96 THR A CA 1
ATOM 740 C C . THR A 1 96 ? -9.266 9.313 -2.624 1.00 95.69 96 THR A C 1
ATOM 742 O O . THR A 1 96 ? -9.076 8.394 -1.823 1.00 95.69 96 THR A O 1
ATOM 745 N N . TYR A 1 97 ? -8.242 9.916 -3.236 1.00 94.81 97 TYR A N 1
ATOM 746 C CA . TYR A 1 97 ? -6.844 9.662 -2.872 1.00 94.81 97 TYR A CA 1
ATOM 747 C C . TYR A 1 97 ? -6.612 9.844 -1.362 1.00 94.81 97 TYR A C 1
ATOM 749 O O . TYR A 1 97 ? -6.093 8.945 -0.704 1.00 94.81 97 TYR A O 1
ATOM 757 N N . ALA A 1 98 ? -7.046 10.982 -0.806 1.00 96.62 98 ALA A N 1
ATOM 758 C CA . ALA A 1 98 ? -6.843 11.311 0.602 1.00 96.62 98 ALA A CA 1
ATOM 759 C C . ALA A 1 98 ? -7.541 10.321 1.542 1.00 96.62 98 ALA A C 1
ATOM 761 O O . ALA A 1 98 ? -6.930 9.864 2.505 1.00 96.62 98 ALA A O 1
ATOM 762 N N . GLN A 1 99 ? -8.784 9.931 1.242 1.00 96.12 99 GLN A N 1
ATOM 763 C CA . GLN A 1 99 ? -9.516 8.957 2.056 1.00 96.12 99 GLN A CA 1
ATOM 764 C C . GLN A 1 99 ? -8.805 7.602 2.085 1.00 96.12 99 GLN A C 1
ATOM 766 O O . GLN A 1 99 ? -8.590 7.047 3.158 1.00 96.12 99 GLN A O 1
ATOM 771 N N . ARG A 1 100 ? -8.372 7.089 0.929 1.00 96.44 100 ARG A N 1
ATOM 772 C CA . ARG A 1 100 ? -7.664 5.799 0.852 1.00 96.44 100 ARG A CA 1
ATOM 773 C C . ARG A 1 100 ? -6.308 5.839 1.539 1.00 96.44 100 ARG A C 1
ATOM 775 O O . ARG A 1 100 ? -5.964 4.900 2.254 1.00 96.44 100 ARG A O 1
ATOM 782 N N . PHE A 1 101 ? -5.572 6.933 1.357 1.00 96.12 101 PHE A N 1
ATOM 783 C CA . PHE A 1 101 ? -4.306 7.169 2.040 1.00 96.12 101 PHE A CA 1
ATOM 784 C C . PHE A 1 101 ? -4.480 7.110 3.566 1.00 96.12 101 PHE A C 1
ATOM 786 O O . PHE A 1 101 ? -3.787 6.345 4.237 1.00 96.12 101 PHE A O 1
ATOM 793 N N . LEU A 1 102 ? -5.450 7.856 4.105 1.00 96.12 102 LEU A N 1
ATOM 794 C CA . LEU A 1 102 ? -5.710 7.931 5.545 1.00 96.12 102 LEU A CA 1
ATOM 795 C C . LEU A 1 102 ? -6.247 6.614 6.118 1.00 96.12 102 LEU A C 1
ATOM 797 O O . LEU A 1 102 ? -5.828 6.214 7.200 1.00 96.12 10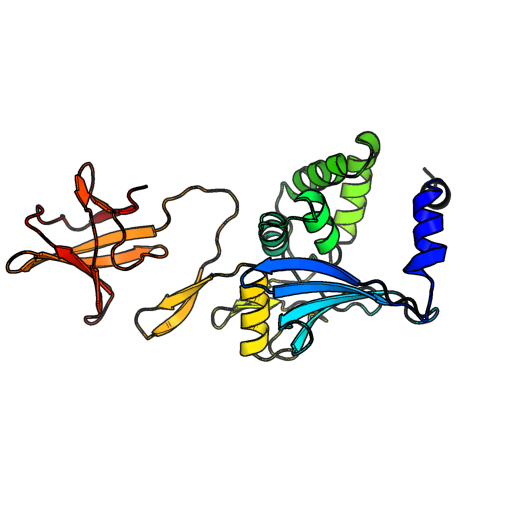2 LEU A O 1
ATOM 801 N N . LEU A 1 103 ? -7.102 5.900 5.380 1.00 95.31 103 LEU A N 1
ATOM 802 C CA . LEU A 1 103 ? -7.614 4.585 5.782 1.00 95.31 103 LEU A CA 1
ATOM 803 C C . LEU A 1 103 ? -6.514 3.516 5.883 1.00 95.31 103 LEU A C 1
ATOM 805 O O . LEU A 1 103 ? -6.633 2.593 6.683 1.00 95.31 103 LEU A O 1
ATOM 809 N N . CYS A 1 104 ? -5.434 3.631 5.104 1.00 94.69 104 CYS A N 1
ATOM 810 C CA . CYS A 1 104 ? -4.306 2.694 5.157 1.00 94.69 104 CYS A CA 1
ATOM 811 C C . CYS A 1 104 ? -3.238 3.081 6.195 1.00 94.69 104 CYS A C 1
ATOM 813 O O . CYS A 1 104 ? -2.383 2.260 6.532 1.00 94.69 104 CYS A O 1
ATOM 815 N N . LEU A 1 105 ? -3.263 4.313 6.710 1.00 94.12 105 LEU A N 1
ATOM 816 C CA . LEU A 1 105 ? -2.256 4.821 7.644 1.00 94.12 105 LEU A CA 1
ATOM 817 C C . LEU A 1 105 ? -2.108 3.989 8.935 1.00 94.12 105 LEU A C 1
ATOM 819 O O . LEU A 1 105 ? -0.970 3.796 9.363 1.00 94.12 105 LEU A O 1
ATOM 823 N N . PRO A 1 106 ? -3.175 3.415 9.537 1.00 91.81 106 PRO A N 1
ATOM 824 C CA . PRO A 1 106 ? -3.042 2.645 10.777 1.00 91.81 106 PRO A CA 1
ATOM 825 C C . PRO A 1 106 ? -2.143 1.406 10.676 1.00 91.81 106 PRO A C 1
ATOM 827 O O . PRO A 1 106 ? -1.662 0.926 11.706 1.00 91.81 106 PRO A O 1
ATOM 830 N N . VAL A 1 107 ? -1.910 0.893 9.460 1.00 91.88 107 VAL A N 1
ATOM 831 C CA . VAL A 1 107 ? -1.049 -0.274 9.191 1.00 91.88 107 VAL A CA 1
ATOM 832 C C . VAL A 1 107 ? 0.306 0.092 8.597 1.00 91.88 107 VAL A C 1
ATOM 834 O O . VAL A 1 107 ? 1.046 -0.803 8.173 1.00 91.88 107 VAL A O 1
ATOM 837 N N . LEU A 1 108 ? 0.625 1.387 8.556 1.00 92.94 108 LEU A N 1
ATOM 838 C CA . LEU A 1 108 ? 1.925 1.894 8.149 1.00 92.94 108 LEU A CA 1
ATOM 839 C C . LEU A 1 108 ? 3.001 1.456 9.142 1.00 92.94 108 LEU A C 1
ATOM 841 O O . LEU A 1 108 ? 2.865 1.623 10.354 1.00 92.94 108 LEU A O 1
ATOM 845 N N . GLY A 1 109 ? 4.120 0.979 8.610 1.00 91.25 109 GLY A N 1
ATOM 846 C CA . GLY A 1 109 ? 5.353 0.897 9.372 1.00 91.25 109 GLY A CA 1
ATOM 847 C C . GLY A 1 109 ? 6.599 0.966 8.506 1.00 91.25 109 GLY A C 1
ATOM 848 O O . GLY A 1 109 ? 6.550 1.023 7.273 1.00 91.25 109 GLY A O 1
ATOM 849 N N . GLY A 1 110 ? 7.735 0.943 9.191 1.00 88.75 110 GLY A N 1
ATOM 850 C CA . GLY A 1 110 ? 9.048 1.113 8.586 1.00 88.75 110 GLY A CA 1
ATOM 851 C C . GLY A 1 110 ? 9.447 2.574 8.369 1.00 88.75 110 GLY A C 1
ATOM 852 O O . GLY A 1 110 ? 8.813 3.479 8.911 1.00 88.75 110 GLY A O 1
ATOM 853 N N . PRO A 1 111 ? 10.554 2.812 7.645 1.00 87.56 111 PRO A N 1
ATOM 854 C CA . PRO A 1 111 ? 11.127 4.143 7.509 1.00 87.56 111 PRO A CA 1
ATOM 855 C C . PRO A 1 111 ? 10.218 5.066 6.693 1.00 87.56 111 PRO A C 1
ATOM 857 O O . PRO A 1 111 ? 9.706 4.688 5.637 1.00 87.56 111 PRO A O 1
ATOM 860 N N . LEU A 1 112 ? 10.067 6.294 7.181 1.00 90.25 112 LEU A N 1
ATOM 861 C CA . LEU A 1 112 ? 9.311 7.353 6.522 1.00 90.25 112 LEU A CA 1
ATOM 862 C C . LEU A 1 112 ? 10.236 8.199 5.635 1.00 90.25 112 LEU A C 1
ATOM 864 O O . LEU A 1 112 ? 11.377 8.460 6.029 1.00 90.25 112 LEU A O 1
ATOM 868 N N . PRO A 1 113 ? 9.776 8.651 4.456 1.00 90.94 113 PRO A N 1
ATOM 869 C CA . PRO A 1 113 ? 10.519 9.626 3.669 1.00 90.94 113 PRO A CA 1
ATOM 870 C C . PRO A 1 113 ? 10.484 11.018 4.318 1.00 90.94 113 PRO A C 1
ATOM 872 O O . PRO A 1 113 ? 9.647 11.310 5.174 1.00 90.94 113 PRO A O 1
ATOM 875 N N . HIS A 1 114 ? 11.393 11.899 3.893 1.00 91.38 114 HIS A N 1
ATOM 876 C CA . HIS A 1 114 ? 11.549 13.237 4.481 1.00 91.38 114 HIS A CA 1
ATOM 877 C C . HIS A 1 114 ? 10.311 14.135 4.308 1.00 91.38 114 HIS A C 1
ATOM 879 O O . HIS A 1 114 ? 10.123 15.083 5.064 1.00 91.38 114 HIS A O 1
ATOM 885 N N . ASP A 1 115 ? 9.485 13.866 3.299 1.00 91.94 115 ASP A N 1
ATOM 886 C CA . ASP A 1 115 ? 8.282 14.615 2.932 1.00 91.94 115 ASP A CA 1
ATOM 887 C C . ASP A 1 115 ? 6.994 13.991 3.491 1.00 91.94 115 ASP A C 1
ATOM 889 O O . ASP A 1 115 ? 5.907 14.513 3.242 1.00 91.94 115 ASP A O 1
ATOM 893 N N . ALA A 1 116 ? 7.092 12.920 4.290 1.00 94.12 116 ALA A N 1
ATOM 894 C CA . ALA A 1 116 ? 5.934 12.194 4.814 1.00 94.12 116 ALA A CA 1
ATOM 895 C C . ALA A 1 116 ? 4.925 13.106 5.528 1.00 94.12 116 ALA A C 1
ATOM 897 O O . ALA A 1 116 ? 3.717 12.994 5.318 1.00 94.12 116 ALA A O 1
ATOM 898 N N . LYS A 1 117 ? 5.426 14.049 6.336 1.00 95.75 117 LYS A N 1
ATOM 899 C CA . LYS A 1 117 ? 4.597 15.031 7.044 1.00 95.75 117 LYS A CA 1
ATOM 900 C C . LYS A 1 117 ? 3.824 15.921 6.079 1.00 95.75 117 LYS A C 1
ATOM 902 O O . LYS A 1 117 ? 2.626 16.099 6.264 1.00 95.75 117 LYS A O 1
ATOM 907 N N . THR A 1 118 ? 4.482 16.446 5.050 1.00 95.50 118 THR A N 1
ATOM 908 C CA . THR A 1 118 ? 3.845 17.307 4.047 1.00 95.50 118 THR A CA 1
ATOM 909 C C . THR A 1 118 ? 2.743 16.555 3.307 1.00 95.50 118 THR A C 1
ATOM 911 O O . THR A 1 118 ? 1.615 17.036 3.251 1.00 95.50 118 THR A O 1
ATOM 914 N N . VAL A 1 119 ? 3.025 15.335 2.840 1.00 96.12 119 VAL A N 1
ATOM 915 C CA . VAL A 1 119 ? 2.038 14.498 2.135 1.00 96.12 119 VAL A CA 1
ATOM 916 C C . VAL A 1 119 ? 0.832 14.176 3.025 1.00 96.12 119 VAL A C 1
ATOM 918 O O . VAL A 1 119 ? -0.313 14.273 2.582 1.00 96.12 119 VAL A O 1
ATOM 921 N N . LEU A 1 120 ? 1.063 13.825 4.295 1.00 97.25 120 LEU A N 1
ATOM 922 C CA . LEU A 1 120 ? -0.022 13.548 5.237 1.00 97.25 120 LEU A CA 1
ATOM 923 C C . LEU A 1 120 ? -0.859 14.800 5.527 1.00 97.25 120 LEU A C 1
ATOM 925 O O . LEU A 1 120 ? -2.085 14.720 5.545 1.00 97.25 120 LEU A O 1
ATOM 929 N N . GLN A 1 121 ? -0.223 15.957 5.712 1.00 96.81 121 GLN A N 1
ATOM 930 C CA . GLN A 1 121 ? -0.930 17.224 5.906 1.00 96.81 121 GLN A CA 1
ATOM 931 C C . GLN A 1 121 ? -1.821 17.559 4.708 1.00 96.81 121 GLN A C 1
ATOM 933 O O . GLN A 1 121 ? -2.982 17.914 4.896 1.00 96.81 121 GLN A O 1
ATOM 938 N N . GLU A 1 122 ? -1.314 17.409 3.484 1.00 96.12 122 GLU A N 1
ATOM 939 C CA . GLU A 1 122 ? -2.089 17.644 2.262 1.00 96.12 122 GLU A CA 1
ATOM 940 C C . GLU A 1 122 ? -3.290 16.698 2.139 1.00 96.12 122 GLU A C 1
ATOM 942 O O . GLU A 1 122 ? -4.366 17.127 1.715 1.00 96.12 122 GLU A O 1
ATOM 947 N N . ALA A 1 123 ? -3.143 15.430 2.536 1.00 96.62 123 ALA A N 1
ATOM 948 C CA . ALA A 1 123 ? -4.255 14.483 2.577 1.00 96.62 123 ALA A CA 1
ATOM 949 C C . ALA A 1 123 ? -5.292 14.866 3.648 1.0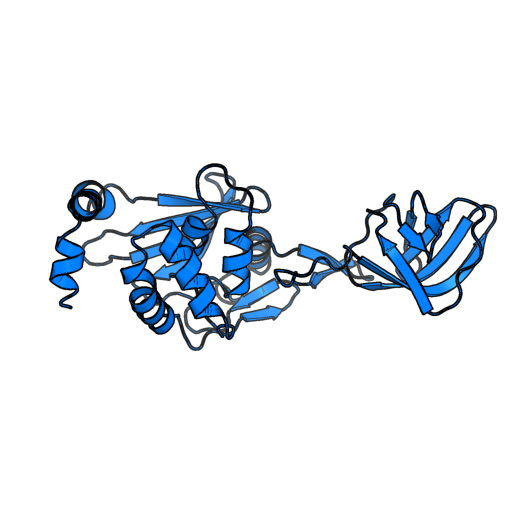0 96.62 123 ALA A C 1
ATOM 951 O O . ALA A 1 123 ? -6.489 14.892 3.364 1.00 96.62 123 ALA A O 1
ATOM 952 N N . LEU A 1 124 ? -4.851 15.222 4.859 1.00 96.56 124 LEU A N 1
ATOM 953 C CA . LEU A 1 124 ? -5.737 15.655 5.945 1.00 96.56 124 LEU A CA 1
ATOM 954 C C . LEU A 1 124 ? -6.543 16.899 5.554 1.00 96.56 124 LEU A C 1
ATOM 956 O O . LEU A 1 124 ? -7.758 16.922 5.731 1.00 96.56 124 LEU A O 1
ATOM 960 N N . GLN A 1 125 ? -5.910 17.894 4.928 1.00 95.50 125 GLN A N 1
ATOM 961 C CA . GLN A 1 125 ? -6.578 19.123 4.475 1.00 95.50 125 GLN A CA 1
ATOM 962 C C . GLN A 1 125 ? -7.708 18.893 3.457 1.00 95.50 125 GLN A C 1
ATOM 964 O O . GLN A 1 125 ? -8.514 19.797 3.237 1.00 95.50 125 GLN A O 1
ATOM 969 N N . GLN A 1 126 ? -7.775 17.718 2.823 1.00 94.69 126 GLN A N 1
ATOM 970 C CA . GLN A 1 126 ? -8.868 17.358 1.915 1.00 94.69 126 GLN A CA 1
ATOM 971 C C . GLN A 1 126 ? -10.088 16.779 2.639 1.00 94.69 126 GLN A C 1
ATOM 973 O O . GLN A 1 126 ? -11.169 16.752 2.056 1.00 94.69 126 GLN A O 1
ATOM 978 N N . VAL A 1 127 ? -9.933 16.307 3.879 1.00 91.94 127 VAL A N 1
ATOM 979 C CA . VAL A 1 127 ? -11.002 15.629 4.634 1.00 91.94 127 VAL A CA 1
ATOM 980 C C . VAL A 1 127 ? -11.371 16.332 5.939 1.00 91.94 127 VAL A C 1
ATOM 982 O O . VAL A 1 127 ? -12.340 15.943 6.584 1.00 91.94 127 VAL A O 1
ATOM 985 N N . MET A 1 128 ? -10.617 17.356 6.343 1.00 88.62 128 MET A N 1
ATOM 986 C CA . MET A 1 128 ? -10.838 18.088 7.590 1.00 88.62 128 MET A CA 1
ATOM 987 C C . MET A 1 128 ? -10.442 19.574 7.464 1.00 88.62 128 MET A C 1
ATOM 989 O O . MET A 1 128 ? -9.767 19.954 6.501 1.00 88.62 128 MET A O 1
ATOM 993 N N . PRO A 1 129 ? -10.813 20.432 8.437 1.00 88.75 129 PRO A N 1
ATOM 994 C CA . PRO A 1 129 ? -10.384 21.830 8.472 1.00 88.75 129 PRO A CA 1
ATOM 995 C C . PRO A 1 129 ? -8.856 21.993 8.439 1.00 88.75 129 PRO A C 1
ATOM 997 O O . PRO A 1 129 ? -8.124 21.300 9.148 1.00 88.75 129 PRO A O 1
ATOM 1000 N N . ARG A 1 130 ? -8.367 22.954 7.642 1.00 86.12 130 ARG A N 1
ATOM 1001 C CA . ARG A 1 130 ? -6.926 23.131 7.376 1.00 86.12 130 ARG A CA 1
ATOM 1002 C C . ARG A 1 130 ? -6.087 23.377 8.627 1.00 86.12 130 ARG A C 1
ATOM 1004 O O . ARG A 1 130 ? -4.956 22.901 8.682 1.00 86.12 130 ARG A O 1
ATOM 1011 N N . ASP A 1 131 ? -6.642 24.071 9.613 1.00 88.19 131 ASP A N 1
ATOM 1012 C CA . ASP A 1 131 ? -5.912 24.480 10.816 1.00 88.19 131 ASP A CA 1
ATOM 1013 C C . ASP A 1 131 ? -5.560 23.298 11.732 1.00 88.19 131 ASP A C 1
ATOM 1015 O O . ASP A 1 131 ? -4.646 23.403 12.543 1.00 88.19 131 ASP A O 1
ATOM 1019 N N . TRP A 1 132 ? -6.245 22.157 11.592 1.00 88.50 132 TRP A N 1
ATOM 1020 C CA . TRP A 1 132 ? -6.018 20.968 12.426 1.00 88.50 132 TRP A CA 1
ATOM 1021 C C . TRP A 1 132 ? -5.018 19.988 11.804 1.00 88.50 132 TRP A C 1
ATOM 1023 O O . TRP A 1 132 ? -4.416 19.175 12.507 1.00 88.50 132 TRP A O 1
ATOM 1033 N N . ALA A 1 133 ? -4.817 20.065 10.485 1.00 91.12 133 ALA A N 1
ATOM 1034 C CA . ALA A 1 133 ? -3.985 19.119 9.750 1.00 91.12 133 ALA A CA 1
ATOM 1035 C C . ALA A 1 133 ? -2.519 19.067 10.231 1.00 91.12 133 ALA A C 1
ATOM 1037 O O . ALA A 1 133 ? -1.977 17.963 10.297 1.00 91.12 133 ALA A O 1
ATOM 1038 N N . PRO A 1 134 ? -1.849 20.187 10.586 1.00 91.19 134 PRO A N 1
ATOM 1039 C CA . PRO A 1 134 ? -0.451 20.125 10.994 1.00 91.19 134 PRO A CA 1
ATOM 1040 C C . PRO A 1 134 ? -0.204 19.345 12.284 1.00 91.19 134 PRO A C 1
ATOM 1042 O O . PRO A 1 134 ? 0.689 18.501 12.302 1.00 91.19 134 PRO A O 1
ATOM 1045 N N . GLU A 1 135 ? -0.997 19.610 13.325 1.00 90.50 135 GLU A N 1
ATOM 1046 C CA . GLU A 1 135 ? -0.862 18.963 14.636 1.00 90.50 135 GLU A CA 1
ATOM 1047 C C . GLU A 1 135 ? -1.266 17.487 14.562 1.00 90.50 135 GLU A C 1
ATOM 1049 O O . GLU A 1 135 ? -0.550 16.620 15.062 1.00 90.50 135 GLU A O 1
ATOM 1054 N N . LEU A 1 136 ? -2.355 17.174 13.849 1.00 92.25 136 LEU A N 1
ATOM 1055 C CA . LEU A 1 136 ? -2.779 15.789 13.668 1.00 92.25 136 LEU A CA 1
ATOM 1056 C C . LEU A 1 136 ? -1.769 14.977 12.844 1.00 92.25 136 LEU A C 1
ATOM 1058 O O . LEU A 1 136 ? -1.541 13.807 13.144 1.00 92.25 136 LEU A O 1
ATOM 1062 N N . ALA A 1 137 ? -1.121 15.580 11.842 1.00 94.62 137 ALA A N 1
ATOM 1063 C CA . ALA A 1 137 ? -0.066 14.902 11.094 1.00 94.62 137 ALA A CA 1
ATOM 1064 C C . ALA A 1 137 ? 1.118 14.509 11.992 1.00 94.62 137 ALA A C 1
ATOM 1066 O O . ALA A 1 137 ? 1.640 13.405 11.854 1.00 94.62 137 ALA A O 1
ATOM 1067 N N . ASP A 1 138 ? 1.522 15.378 12.924 1.00 92.19 138 ASP A N 1
ATOM 1068 C CA . ASP A 1 138 ? 2.587 15.059 13.882 1.00 92.19 138 ASP A CA 1
ATOM 1069 C C . ASP A 1 138 ? 2.193 13.897 14.804 1.00 92.19 138 ASP A C 1
ATOM 1071 O O . ASP A 1 138 ? 2.982 12.970 14.991 1.00 92.19 138 ASP A O 1
ATOM 1075 N N . LEU A 1 139 ? 0.960 13.904 15.319 1.00 92.12 139 LEU A N 1
ATOM 1076 C CA . LEU A 1 139 ? 0.441 12.828 16.171 1.00 92.12 139 LEU A CA 1
ATOM 1077 C C . LEU A 1 139 ? 0.388 11.483 15.436 1.00 92.12 139 LEU A C 1
ATOM 1079 O O . LEU A 1 139 ? 0.858 10.471 15.952 1.00 92.12 139 LEU A O 1
ATOM 1083 N N . LEU A 1 140 ? -0.144 11.473 14.214 1.00 91.94 140 LEU A N 1
ATOM 1084 C CA . LEU A 1 140 ? -0.284 10.253 13.421 1.00 91.94 140 LEU A CA 1
ATOM 1085 C C . LEU A 1 140 ? 1.070 9.671 12.997 1.00 91.94 140 LEU A C 1
ATOM 1087 O O . LEU A 1 140 ? 1.228 8.452 12.975 1.00 91.94 140 LEU A O 1
ATOM 1091 N N . LEU A 1 141 ? 2.059 10.512 12.674 1.00 91.31 141 LEU A N 1
ATOM 1092 C CA . LEU A 1 141 ? 3.400 10.028 12.330 1.00 91.31 141 LEU A CA 1
ATOM 1093 C C . LEU A 1 141 ? 4.183 9.531 13.550 1.00 91.31 141 LEU A C 1
ATOM 1095 O O . LEU A 1 141 ? 5.019 8.639 13.401 1.00 91.31 141 LEU A O 1
ATOM 1099 N N . ALA A 1 142 ? 3.908 10.065 14.742 1.00 88.50 142 ALA A N 1
ATOM 1100 C CA . ALA A 1 142 ? 4.489 9.566 15.986 1.00 88.50 142 ALA A CA 1
ATOM 1101 C C . ALA A 1 142 ? 3.977 8.159 16.360 1.00 88.50 142 ALA A C 1
ATOM 1103 O O . ALA A 1 142 ? 4.710 7.402 16.992 1.00 88.50 142 ALA A O 1
ATOM 1104 N N . ASP A 1 143 ? 2.761 7.794 15.933 1.00 83.06 143 ASP A N 1
ATOM 1105 C CA . ASP A 1 143 ? 2.127 6.486 16.179 1.00 83.06 143 ASP A CA 1
ATOM 1106 C C . ASP A 1 143 ? 2.406 5.437 15.076 1.00 83.06 143 ASP A C 1
ATOM 1108 O O . ASP A 1 143 ? 1.813 4.353 15.039 1.00 83.06 143 ASP A O 1
ATOM 1112 N N . VAL A 1 144 ? 3.318 5.729 14.143 1.00 83.56 144 VAL A N 1
ATOM 1113 C CA . VAL A 1 144 ? 3.734 4.754 13.125 1.00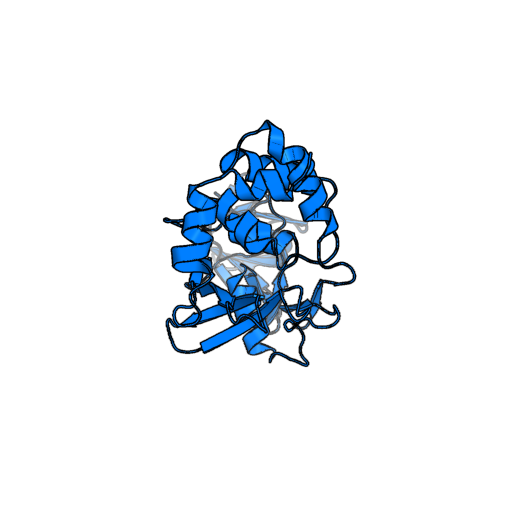 83.56 144 VAL A CA 1
ATOM 1114 C C . VAL A 1 144 ? 4.391 3.548 13.796 1.00 83.56 144 VAL A C 1
ATOM 1116 O O . VAL A 1 144 ? 5.226 3.690 14.692 1.00 83.56 144 VAL A O 1
ATOM 1119 N N . LEU A 1 145 ? 4.057 2.344 13.314 1.00 76.38 145 LEU A N 1
ATOM 1120 C CA . LEU A 1 145 ? 4.602 1.084 13.819 1.00 76.38 145 LEU A CA 1
ATOM 1121 C C . LEU A 1 145 ? 6.104 0.992 13.495 1.00 76.38 145 LEU A C 1
ATOM 1123 O O . LEU A 1 145 ? 6.532 0.516 12.434 1.00 76.38 145 LEU A O 1
ATOM 1127 N N . SER A 1 146 ? 6.905 1.525 14.415 1.00 72.75 146 SER A N 1
ATOM 1128 C CA . SER A 1 146 ? 8.359 1.607 14.317 1.00 72.75 146 SER A CA 1
ATOM 1129 C C . SER A 1 146 ? 9.026 0.231 14.453 1.00 72.75 146 SER A C 1
ATOM 1131 O O . SER A 1 146 ? 8.434 -0.740 14.916 1.00 72.75 146 SER A O 1
ATOM 1133 N N . GLY A 1 147 ? 10.272 0.116 13.983 1.00 75.88 147 GLY A N 1
ATOM 1134 C CA . GLY A 1 147 ? 11.057 -1.126 14.061 1.00 75.88 147 GLY A CA 1
ATOM 1135 C C . GLY A 1 147 ? 10.763 -2.156 12.965 1.00 75.88 147 GLY A C 1
ATOM 1136 O O . GLY A 1 147 ? 11.553 -3.077 12.757 1.00 75.88 147 GLY A O 1
ATOM 1137 N N . ALA A 1 148 ? 9.688 -1.982 12.203 1.00 84.75 148 ALA A N 1
ATOM 1138 C CA . ALA A 1 148 ? 9.425 -2.810 11.042 1.00 84.75 148 ALA A CA 1
ATOM 1139 C C . ALA A 1 148 ? 10.388 -2.520 9.888 1.00 84.75 148 ALA A C 1
ATOM 1141 O O . ALA A 1 148 ? 10.743 -1.376 9.611 1.00 84.75 148 ALA A O 1
ATOM 1142 N N . GLN A 1 149 ? 10.773 -3.565 9.166 1.00 87.25 149 GLN A N 1
ATOM 1143 C CA . GLN A 1 149 ? 11.549 -3.428 7.941 1.00 87.25 149 GLN A CA 1
ATOM 1144 C C . GLN A 1 149 ? 10.875 -4.210 6.831 1.00 87.25 149 GLN A C 1
ATOM 1146 O O . GLN A 1 149 ? 10.484 -5.360 7.024 1.00 87.25 149 GLN A O 1
ATOM 1151 N N . PHE A 1 150 ? 10.747 -3.575 5.672 1.00 88.50 150 PHE A N 1
ATOM 1152 C CA . PHE A 1 150 ? 10.204 -4.208 4.484 1.00 88.50 150 PHE A CA 1
ATOM 1153 C C . PHE A 1 150 ? 11.343 -4.573 3.543 1.00 88.50 150 PHE A C 1
ATOM 1155 O O . PHE A 1 150 ? 12.125 -3.715 3.141 1.00 88.50 150 PHE A O 1
ATOM 1162 N N . HIS A 1 151 ? 11.411 -5.849 3.181 1.00 84.12 151 HIS A N 1
ATOM 1163 C CA . HIS A 1 151 ? 12.437 -6.413 2.312 1.00 84.12 151 HIS A CA 1
ATOM 1164 C C . HIS A 1 151 ? 11.777 -7.178 1.181 1.00 84.12 151 HIS A C 1
ATOM 1166 O O . HIS A 1 151 ? 10.713 -7.766 1.357 1.00 84.12 151 HIS A O 1
ATOM 1172 N N . ILE A 1 152 ? 12.426 -7.226 0.027 1.00 83.25 152 ILE A N 1
ATOM 1173 C CA . ILE A 1 152 ? 11.973 -8.069 -1.076 1.00 83.25 152 ILE A CA 1
ATOM 1174 C C . ILE A 1 152 ? 12.767 -9.368 -1.033 1.00 83.25 152 ILE A C 1
ATOM 1176 O O . ILE A 1 152 ? 13.994 -9.358 -1.132 1.00 83.25 152 ILE A O 1
ATOM 1180 N N . ARG A 1 153 ? 12.071 -10.496 -0.888 1.00 77.94 153 ARG A N 1
ATOM 1181 C CA . ARG A 1 153 ? 12.658 -11.841 -0.969 1.00 77.94 153 ARG A CA 1
ATOM 1182 C C . ARG A 1 153 ? 11.771 -12.721 -1.834 1.00 77.94 153 ARG A C 1
ATOM 1184 O O . ARG A 1 153 ? 10.553 -12.615 -1.782 1.00 77.94 153 ARG A O 1
ATOM 1191 N N . HIS A 1 154 ? 12.374 -13.576 -2.659 1.00 76.00 154 HIS A N 1
ATOM 1192 C CA . HIS A 1 154 ? 11.633 -14.440 -3.595 1.00 76.00 154 HIS A CA 1
ATOM 1193 C C . HIS A 1 154 ? 10.659 -13.668 -4.508 1.00 76.00 154 HIS A C 1
ATOM 1195 O O . HIS A 1 154 ? 9.589 -14.163 -4.863 1.00 76.00 154 HIS A O 1
ATOM 1201 N N . GLY A 1 155 ? 11.030 -12.430 -4.850 1.00 76.12 155 GLY A N 1
ATOM 1202 C CA . GLY A 1 155 ? 10.222 -11.532 -5.664 1.00 76.12 155 GLY A CA 1
ATOM 1203 C C . GLY A 1 155 ? 8.999 -10.943 -4.955 1.00 76.12 155 GLY A C 1
ATOM 1204 O O . GLY A 1 155 ? 8.150 -10.388 -5.632 1.00 76.12 155 GLY A O 1
ATOM 1205 N N . VAL A 1 156 ? 8.875 -11.065 -3.632 1.00 82.62 156 VAL A N 1
ATOM 1206 C CA . VAL A 1 156 ? 7.716 -10.580 -2.871 1.00 82.62 156 VAL A CA 1
ATOM 1207 C C . VAL A 1 156 ? 8.180 -9.689 -1.725 1.00 82.62 156 VAL A C 1
ATOM 1209 O O . VAL A 1 156 ? 9.162 -10.006 -1.046 1.00 82.62 156 VAL A O 1
ATOM 1212 N N . ARG A 1 157 ? 7.478 -8.578 -1.487 1.00 88.56 157 ARG A N 1
ATOM 1213 C CA . ARG A 1 157 ? 7.716 -7.740 -0.312 1.00 88.56 157 ARG A CA 1
ATOM 1214 C C . ARG A 1 157 ? 7.190 -8.413 0.954 1.00 88.56 157 ARG A C 1
ATOM 1216 O O . ARG A 1 157 ? 6.003 -8.722 1.074 1.00 88.56 157 ARG A O 1
ATOM 1223 N N . MET A 1 158 ? 8.082 -8.549 1.922 1.00 89.38 158 MET A N 1
ATOM 1224 C CA . MET A 1 158 ? 7.839 -9.107 3.246 1.00 89.38 158 MET A CA 1
ATOM 1225 C C . MET A 1 158 ? 8.195 -8.073 4.305 1.00 89.38 158 MET A C 1
ATOM 1227 O O . MET A 1 158 ? 9.088 -7.252 4.098 1.00 89.38 158 MET A O 1
ATOM 1231 N N . CYS A 1 159 ? 7.523 -8.133 5.444 1.00 91.44 159 CYS A N 1
ATOM 1232 C CA . CYS A 1 159 ? 7.877 -7.384 6.632 1.00 91.44 159 CYS A CA 1
ATOM 1233 C C . CYS A 1 159 ? 8.585 -8.319 7.616 1.00 91.44 159 CYS A C 1
ATOM 1235 O O . CYS A 1 159 ? 8.094 -9.406 7.900 1.00 91.44 159 CYS A O 1
ATOM 1237 N N . THR A 1 160 ? 9.734 -7.903 8.141 1.00 86.75 160 THR A N 1
ATOM 1238 C CA . THR A 1 160 ? 10.449 -8.621 9.211 1.00 86.75 160 THR A CA 1
ATOM 1239 C C . THR A 1 160 ? 10.247 -7.955 10.575 1.00 86.75 160 THR A C 1
ATOM 1241 O O . THR A 1 160 ? 11.040 -8.169 11.488 1.00 86.75 160 THR A O 1
ATOM 1244 N N . GLY A 1 161 ? 9.238 -7.086 10.697 1.00 82.69 161 GLY A N 1
ATOM 1245 C CA . GLY A 1 161 ? 8.861 -6.466 11.964 1.00 82.69 161 GLY A CA 1
ATOM 1246 C C . GLY A 1 161 ? 8.204 -7.481 12.909 1.00 82.69 161 GLY A C 1
ATOM 1247 O O . GLY A 1 161 ? 7.486 -8.362 12.427 1.00 82.69 161 GLY A O 1
ATOM 1248 N N . PRO A 1 162 ? 8.421 -7.374 14.233 1.00 76.00 162 PRO A N 1
ATOM 1249 C CA . PRO A 1 162 ? 7.724 -8.208 15.210 1.00 76.00 162 PRO A CA 1
ATOM 1250 C C . PRO A 1 162 ? 6.205 -8.131 15.027 1.00 76.00 162 PRO A C 1
ATOM 1252 O O . PRO A 1 162 ? 5.662 -7.039 14.902 1.00 76.00 162 PRO A O 1
ATOM 1255 N N . GLY A 1 163 ? 5.528 -9.282 15.015 1.00 80.81 163 GLY A N 1
ATOM 1256 C CA . GLY A 1 163 ? 4.066 -9.345 14.919 1.00 80.81 163 GLY A CA 1
ATOM 1257 C C . GLY A 1 163 ? 3.484 -9.048 13.532 1.00 80.81 163 GLY A C 1
ATOM 1258 O O . GLY A 1 163 ? 2.268 -8.919 13.410 1.00 80.81 163 GLY A O 1
ATOM 1259 N N . SER A 1 164 ? 4.301 -8.931 12.478 1.00 88.00 164 SER A N 1
ATOM 1260 C CA . SER A 1 164 ? 3.774 -8.764 11.121 1.00 88.00 164 SER A CA 1
ATOM 1261 C C . SER A 1 164 ? 3.369 -10.097 10.496 1.00 88.00 164 SER A C 1
ATOM 1263 O O . SER A 1 164 ? 4.200 -10.981 10.314 1.00 88.00 164 SER A O 1
ATOM 1265 N N . TYR A 1 165 ? 2.122 -10.189 10.030 1.00 90.19 165 TYR A N 1
ATOM 1266 C CA . TYR A 1 165 ? 1.655 -11.324 9.227 1.00 90.19 165 TYR A CA 1
ATOM 1267 C C . TYR A 1 165 ? 2.239 -11.362 7.814 1.00 90.19 165 TYR A C 1
ATOM 1269 O O . TYR A 1 165 ? 2.133 -12.372 7.118 1.00 90.19 165 TYR A O 1
ATOM 1277 N N . ARG A 1 166 ? 2.890 -10.286 7.356 1.00 90.38 166 ARG A N 1
ATOM 1278 C CA . ARG A 1 166 ? 3.537 -10.249 6.036 1.00 90.38 166 ARG A CA 1
ATOM 1279 C C . ARG A 1 166 ? 4.925 -10.892 6.058 1.00 90.38 166 ARG A C 1
ATOM 1281 O O . ARG A 1 166 ? 5.861 -10.369 5.454 1.00 90.38 166 ARG A O 1
ATOM 1288 N N . HIS A 1 167 ? 5.044 -12.040 6.712 1.00 88.50 167 HIS A N 1
ATOM 1289 C CA . HIS A 1 167 ? 6.264 -12.828 6.822 1.00 88.50 167 HIS A CA 1
ATOM 1290 C C . HIS A 1 167 ? 6.002 -14.292 6.436 1.00 88.50 167 HIS A C 1
ATOM 1292 O O . HIS A 1 167 ? 4.892 -14.796 6.573 1.00 88.50 167 HIS A O 1
ATOM 1298 N N . VAL A 1 168 ? 7.030 -15.004 5.960 1.00 82.94 168 VAL A N 1
ATOM 1299 C CA . VAL A 1 168 ? 6.903 -16.406 5.495 1.00 82.94 168 VAL A CA 1
ATOM 1300 C C . VAL A 1 168 ? 6.570 -17.410 6.601 1.00 82.94 168 VAL A C 1
ATOM 1302 O O . VAL A 1 168 ? 6.253 -18.557 6.303 1.00 82.94 168 VAL A O 1
ATOM 1305 N N . GLN A 1 169 ? 6.681 -17.000 7.865 1.00 85.62 169 GLN A N 1
ATOM 1306 C CA . GLN A 1 169 ? 6.291 -17.814 9.018 1.00 85.62 169 GLN A CA 1
ATOM 1307 C C . GLN A 1 169 ? 4.771 -17.829 9.222 1.00 85.62 169 GLN A C 1
ATOM 1309 O O . GLN A 1 169 ? 4.243 -18.833 9.687 1.00 85.62 169 GLN A O 1
ATOM 1314 N N . ASP A 1 170 ? 4.087 -16.757 8.820 1.00 87.31 170 ASP A N 1
ATOM 1315 C CA . ASP A 1 170 ? 2.659 -16.543 9.071 1.00 87.31 170 ASP A CA 1
ATOM 1316 C C . ASP A 1 170 ? 1.817 -16.643 7.794 1.00 87.31 170 ASP A C 1
ATOM 1318 O O . ASP A 1 170 ? 0.616 -16.900 7.841 1.00 87.31 170 ASP A O 1
ATOM 1322 N N . MET A 1 171 ? 2.446 -16.464 6.631 1.00 88.75 171 MET A N 1
ATOM 1323 C CA . MET A 1 171 ? 1.775 -16.454 5.340 1.00 88.75 171 MET A CA 1
ATOM 1324 C C . MET A 1 171 ? 2.592 -17.214 4.292 1.00 88.75 171 MET A C 1
ATOM 1326 O O . MET A 1 171 ? 3.804 -17.030 4.156 1.00 88.75 171 MET A O 1
ATOM 1330 N N . SER A 1 172 ? 1.928 -18.063 3.501 1.00 87.25 172 SER A N 1
ATOM 1331 C CA . SER A 1 172 ? 2.605 -18.786 2.419 1.00 87.25 172 SER A CA 1
ATOM 1332 C C . SER A 1 172 ? 3.158 -17.820 1.362 1.00 87.25 172 SER A C 1
ATOM 1334 O O . SER A 1 172 ? 2.599 -16.751 1.119 1.00 87.25 172 SER A O 1
ATOM 1336 N N . LEU A 1 173 ? 4.221 -18.215 0.649 1.00 84.06 173 LEU A N 1
ATOM 1337 C CA . LEU A 1 173 ? 4.790 -17.397 -0.436 1.00 84.06 173 LEU A CA 1
ATOM 1338 C C . LEU A 1 173 ? 3.770 -17.028 -1.525 1.00 84.06 173 LEU A C 1
ATOM 1340 O O . LEU A 1 173 ? 3.904 -15.981 -2.154 1.00 84.06 173 LEU A O 1
ATOM 1344 N N . ASN A 1 174 ? 2.763 -17.872 -1.766 1.00 84.44 174 ASN A N 1
ATOM 1345 C CA . ASN A 1 174 ? 1.704 -17.569 -2.726 1.00 84.44 174 ASN A CA 1
ATOM 1346 C C . ASN A 1 174 ? 0.741 -16.507 -2.188 1.00 84.44 174 ASN A C 1
ATOM 1348 O O . ASN A 1 174 ? 0.446 -15.561 -2.907 1.00 84.44 174 ASN A O 1
ATOM 1352 N N . GLN A 1 175 ? 0.317 -16.604 -0.927 1.00 88.50 175 GLN A N 1
ATOM 1353 C CA . GLN A 1 175 ? -0.513 -15.570 -0.299 1.00 88.50 175 GLN A CA 1
ATOM 1354 C C . GLN A 1 175 ? 0.231 -14.233 -0.200 1.00 88.50 175 GLN A C 1
ATOM 1356 O O . GLN A 1 175 ? -0.324 -13.204 -0.570 1.00 88.50 175 GLN A O 1
ATOM 1361 N N . LEU A 1 176 ? 1.513 -14.243 0.191 1.00 89.19 176 LEU A N 1
ATOM 1362 C CA . LEU A 1 176 ? 2.335 -13.029 0.208 1.00 89.19 176 LEU A CA 1
ATOM 1363 C C . LEU A 1 176 ? 2.400 -12.391 -1.183 1.00 89.19 176 LEU A C 1
ATOM 1365 O O . LEU A 1 176 ? 2.362 -11.168 -1.303 1.00 89.19 176 LEU A O 1
ATOM 1369 N N . ARG A 1 177 ? 2.476 -13.216 -2.235 1.00 87.12 177 ARG A N 1
ATOM 1370 C CA . ARG A 1 177 ? 2.449 -12.747 -3.620 1.00 87.12 177 ARG A CA 1
ATOM 1371 C C . ARG A 1 177 ? 1.119 -12.085 -3.960 1.00 87.12 177 ARG A C 1
ATOM 1373 O O . ARG A 1 177 ? 1.152 -10.974 -4.467 1.00 87.12 177 ARG A O 1
ATOM 1380 N N . HIS A 1 178 ? -0.012 -12.712 -3.637 1.00 88.06 178 HIS A N 1
ATOM 1381 C CA . HIS A 1 178 ? -1.337 -12.116 -3.846 1.00 88.06 178 HIS A CA 1
ATOM 1382 C C . HIS A 1 178 ? -1.485 -10.780 -3.115 1.00 88.06 178 HIS A C 1
ATOM 1384 O O . HIS A 1 178 ? -1.915 -9.800 -3.713 1.00 88.06 178 HIS A O 1
ATOM 1390 N N . VAL A 1 179 ? -1.048 -10.707 -1.855 1.00 91.69 179 VAL A N 1
ATOM 1391 C CA . VAL A 1 179 ? -1.061 -9.464 -1.069 1.00 91.69 179 VAL A CA 1
ATOM 1392 C C . VAL A 1 179 ? -0.221 -8.371 -1.732 1.00 91.69 179 VAL A C 1
ATOM 1394 O O . VAL A 1 179 ? -0.649 -7.223 -1.821 1.00 91.69 179 VAL A O 1
ATOM 1397 N N . ASP A 1 180 ? 0.980 -8.699 -2.206 1.00 88.81 180 ASP A N 1
ATOM 1398 C CA . ASP A 1 180 ? 1.847 -7.700 -2.829 1.00 88.81 180 ASP A CA 1
ATOM 1399 C C . ASP A 1 180 ? 1.331 -7.275 -4.217 1.00 88.81 180 ASP A C 1
ATOM 1401 O O . ASP A 1 180 ? 1.349 -6.083 -4.525 1.00 88.81 180 ASP A O 1
ATOM 1405 N N . GLU A 1 181 ? 0.798 -8.210 -5.019 1.00 86.81 181 GLU A N 1
ATOM 1406 C CA . GLU A 1 181 ? 0.079 -7.929 -6.278 1.00 86.81 181 GLU A CA 1
ATOM 1407 C C . GLU A 1 181 ? -1.110 -6.986 -6.030 1.00 86.81 181 GLU A C 1
ATOM 1409 O O . GLU A 1 181 ? -1.278 -6.000 -6.753 1.00 86.81 181 GLU A O 1
ATOM 1414 N N . ALA A 1 182 ? -1.890 -7.232 -4.973 1.00 90.25 182 ALA A N 1
ATOM 1415 C CA . ALA A 1 182 ? -3.024 -6.399 -4.581 1.00 90.25 182 ALA A CA 1
ATOM 1416 C C . ALA A 1 182 ? -2.598 -4.960 -4.250 1.00 90.25 182 ALA A C 1
ATOM 1418 O O . ALA A 1 182 ? -3.244 -4.008 -4.684 1.00 90.25 182 ALA A O 1
ATOM 1419 N N . PHE A 1 183 ? -1.460 -4.780 -3.573 1.00 90.75 183 PHE A N 1
ATOM 1420 C CA . PHE A 1 183 ? -0.882 -3.458 -3.291 1.00 90.75 183 PHE A CA 1
ATOM 1421 C C . PHE A 1 183 ? -0.108 -2.846 -4.468 1.00 90.75 183 PHE A C 1
ATOM 1423 O O . PHE A 1 183 ? 0.609 -1.858 -4.300 1.00 90.75 183 PHE A O 1
ATOM 1430 N N . GLY A 1 184 ? -0.267 -3.396 -5.673 1.00 80.88 184 GLY A N 1
ATOM 1431 C CA . GLY A 1 184 ? 0.258 -2.820 -6.906 1.00 80.88 184 GLY A CA 1
ATOM 1432 C C . GLY A 1 184 ? 1.692 -3.225 -7.239 1.00 80.88 184 GLY A C 1
ATOM 1433 O O . GLY A 1 184 ? 2.290 -2.616 -8.133 1.00 80.88 184 GLY A O 1
ATOM 1434 N N . ALA A 1 185 ? 2.258 -4.240 -6.574 1.00 75.00 185 ALA A N 1
ATOM 1435 C CA . ALA A 1 185 ? 3.514 -4.830 -7.022 1.00 75.00 185 ALA A CA 1
ATOM 1436 C C . ALA A 1 185 ? 3.333 -5.457 -8.411 1.00 75.00 185 ALA A C 1
ATOM 1438 O O . ALA A 1 185 ? 2.349 -6.144 -8.687 1.00 75.00 185 ALA A O 1
ATOM 1439 N N . ARG A 1 186 ? 4.308 -5.231 -9.294 1.00 64.44 186 ARG A N 1
ATOM 1440 C CA . ARG A 1 186 ? 4.367 -5.870 -10.610 1.00 64.44 186 ARG A CA 1
ATOM 1441 C C . ARG A 1 186 ? 5.503 -6.883 -10.622 1.00 64.44 186 ARG A C 1
ATOM 1443 O O . ARG A 1 186 ? 6.616 -6.589 -10.190 1.00 64.44 186 ARG A O 1
ATOM 1450 N N . PHE A 1 187 ? 5.194 -8.080 -11.107 1.00 53.00 187 PHE A N 1
ATOM 1451 C CA . PHE A 1 187 ? 6.133 -9.189 -11.237 1.00 53.00 187 PHE A CA 1
ATOM 1452 C C . PHE A 1 187 ? 6.581 -9.277 -12.687 1.00 53.00 187 PHE A C 1
ATOM 1454 O O . PHE A 1 187 ? 5.741 -9.335 -13.585 1.00 53.00 187 PHE A O 1
ATOM 1461 N N . TYR A 1 188 ? 7.885 -9.376 -12.910 1.00 45.53 188 TYR A N 1
ATOM 1462 C CA . TYR A 1 188 ? 8.449 -9.654 -14.227 1.00 45.53 188 TYR A CA 1
ATOM 1463 C C . TYR A 1 188 ? 9.016 -11.066 -14.222 1.00 45.53 188 TYR A C 1
ATOM 1465 O O . TYR A 1 188 ? 9.499 -11.540 -13.199 1.00 45.53 188 TYR A O 1
ATOM 1473 N N . ARG A 1 189 ? 8.950 -11.785 -15.342 1.00 41.69 189 ARG A N 1
ATOM 1474 C CA . ARG A 1 189 ? 9.695 -13.044 -15.476 1.00 41.69 189 ARG A CA 1
ATOM 1475 C C . ARG A 1 189 ? 11.105 -12.705 -15.946 1.00 41.69 189 ARG A C 1
ATOM 1477 O O . ARG A 1 189 ? 11.258 -12.060 -16.977 1.00 41.69 189 ARG A O 1
ATOM 1484 N N . ASN A 1 190 ? 12.122 -13.134 -15.206 1.00 40.75 190 ASN A N 1
ATOM 1485 C CA . ASN A 1 190 ? 13.503 -13.029 -15.658 1.00 40.75 190 ASN A CA 1
ATOM 1486 C C . ASN A 1 190 ? 13.785 -14.035 -16.792 1.00 40.75 190 ASN A C 1
ATOM 1488 O O . ASN A 1 190 ? 12.953 -14.882 -17.128 1.00 40.75 190 ASN A O 1
ATOM 1492 N N . ARG A 1 191 ? 15.004 -13.984 -17.343 1.00 34.78 191 ARG A N 1
ATOM 1493 C CA . ARG A 1 191 ? 15.458 -14.831 -18.463 1.00 34.78 191 ARG A CA 1
ATOM 1494 C C . ARG A 1 191 ? 15.419 -16.346 -18.221 1.00 34.78 191 ARG A C 1
ATOM 1496 O O . ARG A 1 191 ? 15.585 -17.111 -19.161 1.00 34.78 191 ARG A O 1
ATOM 1503 N N . TYR A 1 192 ? 15.217 -16.774 -16.978 1.00 43.88 192 TYR A N 1
ATOM 1504 C CA . TYR A 1 192 ? 15.104 -18.179 -16.584 1.00 43.88 192 TYR A CA 1
ATOM 1505 C C . TYR A 1 192 ? 13.652 -18.592 -16.296 1.00 43.88 192 TYR A C 1
ATOM 1507 O O . TYR A 1 192 ? 13.402 -19.693 -15.814 1.00 43.88 192 TYR A O 1
ATOM 1515 N N . GLY A 1 193 ? 12.686 -17.704 -16.553 1.00 39.25 193 GLY A N 1
ATOM 1516 C CA . GLY A 1 193 ? 11.269 -17.925 -16.276 1.00 39.25 193 GLY A CA 1
ATOM 1517 C C . GLY A 1 193 ? 10.867 -17.723 -14.810 1.00 39.25 193 GLY A C 1
ATOM 1518 O O . GLY A 1 193 ? 9.687 -17.881 -14.490 1.00 39.25 193 GLY A O 1
ATOM 1519 N N . SER A 1 194 ? 11.793 -17.345 -13.919 1.00 42.41 194 SER A N 1
ATOM 1520 C CA . SER A 1 194 ? 11.477 -17.059 -12.514 1.00 42.41 194 SER A CA 1
ATOM 1521 C C . SER A 1 194 ? 10.967 -15.628 -12.333 1.00 42.41 194 SER A C 1
ATOM 1523 O O . SER A 1 194 ? 11.483 -14.699 -12.949 1.00 42.41 194 SER A O 1
ATOM 1525 N N . LYS A 1 195 ? 9.931 -15.445 -11.504 1.00 44.44 195 LYS A N 1
ATOM 1526 C CA . LYS A 1 195 ? 9.354 -14.128 -11.202 1.00 44.44 195 LYS A CA 1
ATOM 1527 C C . LYS A 1 195 ? 10.342 -13.295 -10.364 1.00 44.44 195 LYS A C 1
ATOM 1529 O O . LYS A 1 195 ? 10.600 -13.647 -9.216 1.00 44.44 195 LYS A O 1
ATOM 1534 N N . GLU A 1 196 ? 10.854 -12.200 -10.913 1.00 46.31 196 GLU A N 1
ATOM 1535 C CA . GLU A 1 196 ? 11.636 -11.174 -10.219 1.00 46.31 196 GLU A CA 1
ATOM 1536 C C . GLU A 1 196 ? 10.821 -9.884 -10.046 1.00 46.31 196 GLU A C 1
ATOM 1538 O O . GLU A 1 196 ? 9.890 -9.585 -10.796 1.00 46.31 196 GLU A O 1
ATOM 1543 N N . TYR A 1 197 ? 11.152 -9.144 -8.994 1.00 40.84 197 TYR A N 1
ATOM 1544 C CA . TYR A 1 197 ? 10.409 -7.982 -8.520 1.00 40.84 197 TYR A CA 1
ATOM 1545 C C . TYR A 1 197 ? 11.066 -6.689 -8.994 1.00 40.84 197 TYR A C 1
ATOM 1547 O O . TYR A 1 197 ? 12.263 -6.514 -8.772 1.00 40.84 197 TYR A O 1
ATOM 1555 N N . ALA A 1 198 ? 10.290 -5.751 -9.545 1.00 47.38 198 ALA A N 1
ATOM 1556 C CA . ALA A 1 198 ? 10.724 -4.356 -9.627 1.00 47.38 198 ALA A CA 1
ATOM 1557 C C . ALA A 1 198 ? 9.615 -3.419 -9.136 1.00 47.38 198 ALA A C 1
ATOM 1559 O O . ALA A 1 198 ? 8.467 -3.479 -9.582 1.00 47.38 198 ALA A O 1
ATOM 1560 N N . HIS A 1 199 ? 9.976 -2.556 -8.189 1.00 44.34 199 HIS A N 1
ATOM 1561 C CA . HIS A 1 199 ? 9.089 -1.548 -7.629 1.00 44.34 199 HIS A CA 1
ATOM 1562 C C . HIS A 1 199 ? 8.993 -0.339 -8.561 1.00 44.34 199 HIS A C 1
ATOM 1564 O O . HIS A 1 199 ? 9.999 0.088 -9.123 1.00 44.34 199 HIS A O 1
ATOM 1570 N N . ARG A 1 200 ? 7.809 0.271 -8.669 1.00 40.91 200 ARG A N 1
ATOM 1571 C CA . ARG A 1 200 ? 7.666 1.595 -9.285 1.00 40.91 200 ARG A CA 1
ATOM 1572 C C . ARG A 1 200 ? 7.899 2.651 -8.204 1.00 40.91 200 ARG A C 1
ATOM 1574 O O . ARG A 1 200 ? 7.122 2.726 -7.257 1.00 40.91 200 ARG A O 1
ATOM 1581 N N . GLU A 1 201 ? 8.951 3.460 -8.308 1.00 37.53 201 GLU A N 1
ATOM 1582 C CA . GLU A 1 201 ? 9.017 4.698 -7.523 1.00 37.53 201 GLU A CA 1
ATOM 1583 C C . GLU A 1 201 ? 7.845 5.601 -7.932 1.00 37.53 201 GLU A C 1
ATOM 1585 O O . GLU A 1 201 ? 7.611 5.846 -9.119 1.00 37.53 201 GLU A O 1
ATOM 1590 N N . ALA A 1 202 ? 7.065 6.050 -6.950 1.00 33.09 202 ALA A N 1
ATOM 1591 C CA . ALA A 1 202 ? 5.988 6.998 -7.179 1.00 33.09 202 ALA A CA 1
ATOM 1592 C C . ALA A 1 202 ? 6.591 8.313 -7.703 1.00 33.09 202 ALA A C 1
ATOM 1594 O O . ALA A 1 202 ? 7.423 8.920 -7.037 1.00 33.09 202 ALA A O 1
ATOM 1595 N N . GLY A 1 203 ? 6.183 8.743 -8.901 1.00 33.59 203 GLY A N 1
ATOM 1596 C CA . GLY A 1 203 ? 6.407 10.118 -9.360 1.00 33.59 203 GLY A CA 1
ATOM 1597 C C . GLY A 1 203 ? 7.467 10.363 -10.438 1.00 33.59 203 GLY A C 1
ATOM 1598 O O . GLY A 1 203 ? 7.718 11.525 -10.743 1.00 33.59 203 GLY A O 1
ATOM 1599 N N . ARG A 1 204 ? 8.057 9.347 -11.084 1.00 32.16 204 ARG A N 1
ATOM 1600 C CA . ARG A 1 204 ? 8.866 9.579 -12.301 1.00 32.16 204 ARG A CA 1
ATOM 1601 C C . ARG A 1 204 ? 8.235 8.937 -13.530 1.00 32.16 204 ARG A C 1
ATOM 1603 O O . ARG A 1 204 ? 8.157 7.717 -13.645 1.00 32.16 204 ARG A O 1
ATOM 1610 N N . SER A 1 205 ? 7.824 9.776 -14.480 1.00 34.97 205 SER A N 1
ATOM 1611 C CA . SER A 1 205 ? 7.500 9.402 -15.860 1.00 34.97 205 SER A CA 1
ATOM 1612 C C . SER A 1 205 ? 8.777 9.094 -16.653 1.00 34.97 205 SER A C 1
ATOM 1614 O O . SER A 1 205 ? 9.033 9.677 -17.703 1.00 34.97 205 SER A O 1
ATOM 1616 N N . THR A 1 206 ? 9.633 8.209 -16.143 1.00 38.69 206 THR A N 1
ATOM 1617 C CA . THR A 1 206 ? 10.626 7.570 -17.009 1.00 38.69 206 THR A CA 1
ATOM 1618 C C . THR A 1 206 ? 9.892 6.569 -17.890 1.00 38.69 206 THR A C 1
ATOM 1620 O O . THR A 1 206 ? 8.976 5.893 -17.413 1.00 38.69 206 THR A O 1
ATOM 1623 N N . GLY A 1 207 ? 10.272 6.509 -19.170 1.00 50.16 207 GLY A N 1
ATOM 1624 C CA . GLY A 1 207 ? 9.703 5.579 -20.141 1.00 50.16 207 GLY A CA 1
ATOM 1625 C C . GLY A 1 207 ? 9.541 4.178 -19.551 1.00 50.16 207 GLY A C 1
ATOM 1626 O O . GLY A 1 207 ? 10.383 3.705 -18.790 1.00 50.16 207 GLY A O 1
ATOM 1627 N N . ARG A 1 208 ? 8.411 3.551 -19.880 1.00 70.44 208 ARG A N 1
ATOM 1628 C CA . ARG A 1 208 ? 7.935 2.247 -19.399 1.00 70.44 208 ARG A CA 1
ATOM 1629 C C . ARG A 1 208 ? 8.991 1.127 -19.411 1.00 70.44 208 ARG A C 1
ATOM 1631 O O . ARG A 1 208 ? 8.897 0.203 -18.603 1.00 70.44 208 ARG A O 1
ATOM 1638 N N . TRP A 1 209 ? 9.982 1.233 -20.290 1.00 83.31 209 TRP A N 1
ATOM 1639 C CA . TRP A 1 209 ? 11.156 0.373 -20.373 1.00 83.31 209 TRP A CA 1
ATOM 1640 C C . TRP A 1 209 ? 12.309 1.098 -21.093 1.00 83.31 209 TRP A C 1
ATOM 1642 O O . TRP A 1 209 ? 12.116 2.129 -21.737 1.00 83.31 209 TRP A O 1
ATOM 1652 N N . ARG A 1 210 ? 13.523 0.561 -20.992 1.00 91.12 210 ARG A N 1
ATOM 1653 C CA . ARG A 1 210 ? 14.704 0.948 -21.770 1.00 91.12 210 ARG A CA 1
ATOM 1654 C C . ARG A 1 210 ? 15.461 -0.315 -22.147 1.00 91.12 210 ARG A C 1
ATOM 1656 O O . ARG A 1 210 ? 15.803 -1.111 -21.280 1.00 91.12 210 ARG A O 1
ATOM 1663 N N . PHE A 1 211 ? 15.783 -0.480 -23.422 1.00 92.44 211 PHE A N 1
ATOM 1664 C CA . PHE A 1 211 ? 16.622 -1.583 -23.883 1.00 92.44 211 PHE A CA 1
ATOM 1665 C C . PHE A 1 211 ? 17.960 -1.048 -24.385 1.00 92.44 211 PHE A C 1
ATOM 1667 O O . PHE A 1 211 ? 17.996 -0.208 -25.280 1.00 92.44 211 PHE A O 1
ATOM 1674 N N . THR A 1 212 ? 19.063 -1.526 -23.813 1.00 95.19 212 THR A N 1
ATOM 1675 C CA . THR A 1 212 ? 20.423 -1.154 -24.224 1.00 95.19 212 THR A CA 1
ATOM 1676 C C . THR A 1 212 ? 21.016 -2.267 -25.073 1.00 95.19 212 THR A C 1
ATOM 1678 O O . THR A 1 212 ? 21.243 -3.375 -24.581 1.00 95.19 212 THR A O 1
ATOM 1681 N N . VAL A 1 213 ? 21.279 -1.969 -26.344 1.00 96.06 213 VAL A N 1
ATOM 1682 C CA . VAL A 1 213 ? 21.816 -2.925 -27.318 1.00 96.06 213 VAL A CA 1
ATOM 1683 C C . VAL A 1 213 ? 23.241 -3.311 -26.930 1.00 96.06 213 VAL A C 1
ATOM 1685 O O . VAL A 1 213 ? 24.096 -2.455 -26.732 1.00 96.06 213 VAL A O 1
ATOM 1688 N N . SER A 1 214 ? 23.518 -4.606 -26.830 1.00 93.69 214 SER A N 1
ATOM 1689 C CA . SER A 1 214 ? 24.879 -5.146 -26.714 1.00 93.69 214 SER A CA 1
ATOM 1690 C C . SER A 1 214 ? 25.389 -5.650 -28.062 1.00 93.69 214 SER A C 1
ATOM 1692 O O . SER A 1 214 ? 26.549 -5.435 -28.397 1.00 93.69 214 SER A O 1
ATOM 1694 N N . GLU A 1 215 ? 24.513 -6.271 -28.852 1.00 95.19 215 GLU A N 1
ATOM 1695 C CA . GLU A 1 215 ? 24.827 -6.807 -30.175 1.00 95.19 215 GLU A CA 1
ATOM 1696 C C . GLU A 1 215 ? 23.636 -6.604 -31.120 1.00 95.19 215 GLU A C 1
ATOM 1698 O O . GLU A 1 215 ? 22.480 -6.706 -30.704 1.00 95.19 215 GLU A O 1
ATOM 1703 N N . SER A 1 216 ? 23.917 -6.336 -32.395 1.00 96.06 216 SER A N 1
ATOM 1704 C CA . SER A 1 216 ? 22.923 -6.246 -33.462 1.00 96.06 216 SER A CA 1
ATOM 1705 C C . SER A 1 216 ? 23.321 -7.138 -34.639 1.00 96.06 216 SER A C 1
ATOM 1707 O O . SER A 1 216 ? 24.491 -7.216 -35.015 1.00 96.06 216 SER A O 1
ATOM 1709 N N . ARG A 1 217 ? 22.348 -7.845 -35.220 1.00 95.88 217 ARG A N 1
ATOM 1710 C CA . ARG A 1 217 ? 22.547 -8.712 -36.390 1.00 95.88 217 ARG A CA 1
ATOM 1711 C C . ARG A 1 217 ? 21.434 -8.499 -37.404 1.00 95.88 217 ARG A C 1
ATOM 1713 O O . ARG A 1 217 ? 20.260 -8.489 -37.043 1.00 95.88 217 ARG A O 1
ATOM 1720 N N . ALA A 1 218 ? 21.807 -8.371 -38.672 1.00 95.38 218 ALA A N 1
ATOM 1721 C CA . ALA A 1 218 ? 20.853 -8.367 -39.773 1.00 95.38 218 ALA A CA 1
ATOM 1722 C C . ALA A 1 218 ? 20.490 -9.808 -40.154 1.00 95.38 218 ALA A C 1
ATOM 1724 O O . ALA A 1 218 ? 21.358 -10.684 -40.197 1.00 95.38 218 ALA A O 1
ATOM 1725 N N . GLN A 1 219 ? 19.217 -10.039 -40.449 1.00 92.31 219 GLN A N 1
ATOM 1726 C CA . GLN A 1 219 ? 18.693 -11.259 -41.060 1.00 92.31 219 GLN A CA 1
ATOM 1727 C C . GLN A 1 219 ? 17.736 -10.875 -42.191 1.00 92.31 219 GLN A C 1
ATOM 1729 O O . GLN A 1 219 ? 17.328 -9.720 -42.286 1.00 92.31 219 GLN A O 1
ATOM 1734 N N . GLU A 1 220 ? 17.419 -11.813 -43.088 1.00 84.50 220 GLU A N 1
ATOM 1735 C CA . GLU A 1 220 ? 16.589 -11.545 -44.269 1.00 84.50 220 GLU A CA 1
ATOM 1736 C C . GLU A 1 220 ? 15.233 -10.933 -43.863 1.00 84.50 220 GLU A C 1
ATOM 1738 O O . GLU A 1 220 ? 14.300 -11.635 -43.484 1.00 84.50 220 GLU A O 1
ATOM 1743 N N . ASN A 1 221 ? 15.151 -9.600 -43.966 1.00 90.69 221 ASN A N 1
ATOM 1744 C CA . ASN A 1 221 ? 14.023 -8.718 -43.635 1.00 90.69 221 ASN A CA 1
ATOM 1745 C C . ASN A 1 221 ? 13.784 -8.380 -42.152 1.00 90.69 221 ASN A C 1
ATOM 1747 O O . ASN A 1 221 ? 12.720 -7.848 -41.827 1.00 90.69 221 ASN A O 1
ATOM 1751 N N . CYS A 1 222 ? 14.749 -8.613 -41.263 1.00 94.25 222 CYS A N 1
ATOM 1752 C CA . CYS A 1 222 ? 14.659 -8.127 -39.886 1.00 94.25 222 CYS A CA 1
ATOM 1753 C C . CYS A 1 222 ? 16.028 -7.818 -39.269 1.00 94.25 222 CYS A C 1
ATOM 1755 O O . CYS A 1 222 ? 17.085 -8.236 -39.750 1.00 94.25 222 CYS A O 1
ATOM 1757 N N . VAL A 1 223 ? 16.002 -7.092 -38.156 1.00 95.50 223 VAL A N 1
ATOM 1758 C CA . VAL A 1 223 ? 17.163 -6.882 -37.291 1.00 95.50 223 VAL A CA 1
ATOM 1759 C C . VAL A 1 223 ? 16.906 -7.548 -35.946 1.00 95.50 223 VAL A C 1
ATOM 1761 O O . VAL A 1 223 ? 15.872 -7.314 -35.323 1.00 95.50 223 VAL A O 1
ATOM 1764 N N . ARG A 1 224 ? 17.859 -8.365 -35.485 1.00 96.31 224 ARG A N 1
ATOM 1765 C CA . ARG A 1 224 ? 17.853 -8.972 -34.147 1.00 96.31 224 ARG A CA 1
ATOM 1766 C C . ARG A 1 224 ? 18.812 -8.220 -33.237 1.00 96.31 224 ARG A C 1
ATOM 1768 O O . ARG A 1 224 ? 19.976 -8.020 -33.590 1.00 96.31 224 ARG A O 1
ATOM 1775 N N . LEU A 1 225 ? 18.320 -7.813 -32.073 1.00 96.50 225 LEU A N 1
ATOM 1776 C CA . LEU A 1 225 ? 19.063 -7.070 -31.064 1.00 96.50 225 LEU A CA 1
ATOM 1777 C C . LEU A 1 225 ? 19.128 -7.872 -29.771 1.00 96.50 225 LEU A C 1
ATOM 1779 O O . LEU A 1 225 ? 18.096 -8.197 -29.188 1.00 96.50 225 LEU A O 1
ATOM 1783 N N . SER A 1 226 ? 20.339 -8.122 -29.291 1.00 94.44 226 SER A N 1
ATOM 1784 C CA . SER A 1 226 ? 20.584 -8.709 -27.972 1.00 94.44 226 SER A CA 1
ATOM 1785 C C . SER A 1 226 ? 21.078 -7.617 -27.036 1.00 94.44 226 SER A C 1
ATOM 1787 O O . SER A 1 226 ? 21.855 -6.750 -27.446 1.00 94.44 226 SER A O 1
ATOM 1789 N N . GLY A 1 227 ? 20.647 -7.629 -25.778 1.00 91.81 227 GLY A N 1
ATOM 1790 C CA . GLY A 1 227 ? 20.956 -6.524 -24.880 1.00 91.81 227 GLY A CA 1
ATOM 1791 C C . GLY A 1 227 ? 20.391 -6.657 -23.478 1.00 91.81 227 GLY A C 1
ATOM 1792 O O . GLY A 1 227 ? 19.913 -7.714 -23.063 1.00 91.81 227 GLY A O 1
ATOM 1793 N N . HIS A 1 228 ? 20.475 -5.553 -22.743 1.00 88.12 228 HIS A N 1
ATOM 1794 C CA . HIS A 1 228 ? 1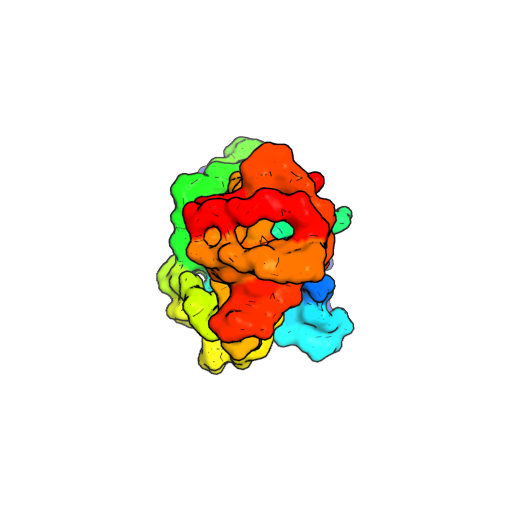9.947 -5.440 -21.391 1.00 88.12 228 HIS A CA 1
ATOM 1795 C C . HIS A 1 228 ? 18.636 -4.657 -21.402 1.00 88.12 228 HIS A C 1
ATOM 1797 O O . HIS A 1 228 ? 18.598 -3.519 -21.871 1.00 88.12 228 HIS A O 1
ATOM 1803 N N . LEU A 1 229 ? 17.578 -5.267 -20.871 1.00 86.12 229 LEU A N 1
ATOM 1804 C CA . LEU A 1 229 ? 16.292 -4.619 -20.646 1.00 86.12 229 LEU A CA 1
ATOM 1805 C C . LEU A 1 229 ? 16.210 -4.112 -19.205 1.00 86.12 229 LEU A C 1
ATOM 1807 O O . LEU A 1 229 ? 16.374 -4.888 -18.267 1.00 86.12 229 LEU A O 1
ATOM 1811 N N . ASP A 1 230 ? 15.879 -2.836 -19.066 1.00 76.75 230 ASP A N 1
ATOM 1812 C CA . ASP A 1 230 ? 15.471 -2.186 -17.827 1.00 76.75 230 ASP A CA 1
ATOM 1813 C C . ASP A 1 230 ? 13.969 -1.855 -17.931 1.00 76.75 230 ASP A C 1
ATOM 1815 O O . ASP A 1 230 ? 13.567 -1.047 -18.766 1.00 76.75 230 ASP A O 1
ATOM 1819 N N . GLY A 1 231 ? 13.116 -2.524 -17.151 1.00 71.50 231 GLY A N 1
ATOM 1820 C CA . GLY A 1 231 ? 11.652 -2.351 -17.181 1.00 71.50 231 GLY A CA 1
ATOM 1821 C C . GLY A 1 231 ? 10.867 -3.442 -17.930 1.00 71.50 231 GLY A C 1
ATOM 1822 O O . GLY A 1 231 ? 11.333 -4.570 -18.077 1.00 71.50 231 GLY A O 1
ATOM 1823 N N . GLU A 1 232 ? 9.636 -3.120 -18.360 1.00 66.06 232 GLU A N 1
ATOM 1824 C CA . GLU A 1 232 ? 8.689 -4.066 -18.983 1.00 66.06 232 GLU A CA 1
ATOM 1825 C C . GLU A 1 232 ? 8.345 -3.674 -20.415 1.00 66.06 232 GLU A C 1
ATOM 1827 O O . GLU A 1 232 ? 7.747 -2.627 -20.658 1.00 66.06 232 GLU A O 1
ATOM 1832 N N . ILE A 1 233 ? 8.642 -4.575 -21.340 1.00 80.62 233 ILE A N 1
ATOM 1833 C CA . ILE A 1 233 ? 8.390 -4.423 -22.765 1.00 80.62 233 ILE A CA 1
ATOM 1834 C C . ILE A 1 233 ? 7.344 -5.454 -23.201 1.00 80.62 233 ILE A C 1
ATOM 1836 O O . ILE A 1 233 ? 7.430 -6.616 -22.793 1.00 80.62 233 ILE A O 1
ATOM 1840 N N . ARG A 1 234 ? 6.329 -5.053 -23.976 1.00 76.56 234 ARG A N 1
ATOM 1841 C CA . ARG A 1 234 ? 5.356 -5.996 -24.556 1.00 76.56 234 ARG A CA 1
ATOM 1842 C C . ARG A 1 234 ? 5.720 -6.338 -25.993 1.00 76.56 234 ARG A C 1
ATOM 1844 O O . ARG A 1 234 ? 6.271 -5.520 -26.722 1.00 76.56 234 ARG A O 1
ATOM 1851 N N . ASP A 1 235 ? 5.368 -7.553 -26.392 1.00 79.06 235 ASP A N 1
ATOM 1852 C CA . ASP A 1 235 ? 5.418 -7.959 -27.792 1.00 79.06 235 ASP A CA 1
ATOM 1853 C C . ASP A 1 235 ? 4.468 -7.085 -28.625 1.00 79.06 235 ASP A C 1
ATOM 1855 O O . ASP A 1 235 ? 3.335 -6.821 -28.211 1.00 79.06 235 ASP A O 1
ATOM 1859 N N . GLY A 1 236 ? 4.954 -6.597 -29.763 1.00 83.75 236 GLY A N 1
ATOM 1860 C CA . GLY A 1 236 ? 4.248 -5.668 -30.643 1.00 83.75 236 GLY A CA 1
ATOM 1861 C C . GLY A 1 236 ? 4.243 -4.203 -30.191 1.00 83.75 236 GLY A C 1
ATOM 1862 O O . GLY A 1 236 ? 3.594 -3.387 -30.840 1.00 83.75 236 GLY A O 1
ATOM 1863 N N . GLU A 1 237 ? 4.928 -3.840 -29.101 1.00 83.88 237 GLU A N 1
ATOM 1864 C CA . GLU A 1 237 ? 4.983 -2.445 -28.636 1.00 83.88 237 GLU A CA 1
ATOM 1865 C C . GLU A 1 237 ? 5.789 -1.571 -29.627 1.00 83.88 237 GLU A C 1
ATOM 1867 O O . GLU A 1 237 ? 6.753 -2.048 -30.225 1.00 83.88 237 GLU A O 1
ATOM 1872 N N . PRO A 1 238 ? 5.430 -0.302 -29.867 1.00 90.94 238 PRO A N 1
ATOM 1873 C CA . PRO A 1 238 ? 6.268 0.575 -30.672 1.00 90.94 238 PRO A CA 1
ATOM 1874 C C . PRO A 1 238 ? 7.469 1.076 -29.853 1.00 90.94 238 PRO A C 1
ATOM 1876 O O . PRO A 1 238 ? 7.420 1.200 -28.626 1.00 90.94 238 PRO A O 1
ATOM 1879 N N . ALA A 1 239 ? 8.569 1.383 -30.534 1.00 93.12 239 ALA A N 1
ATOM 1880 C CA . ALA A 1 239 ? 9.811 1.827 -29.911 1.00 93.12 239 ALA A CA 1
ATOM 1881 C C . ALA A 1 239 ? 10.427 3.021 -30.645 1.00 93.12 239 ALA A C 1
ATOM 1883 O O . ALA A 1 239 ? 10.197 3.229 -31.832 1.00 93.12 239 ALA A O 1
ATOM 1884 N N . LEU A 1 240 ? 11.258 3.787 -29.953 1.00 94.00 240 LEU A N 1
ATOM 1885 C CA . LEU A 1 240 ? 12.136 4.800 -30.521 1.00 94.00 240 LEU A CA 1
ATOM 1886 C C . LEU A 1 240 ? 13.573 4.293 -30.477 1.00 94.00 240 LEU A C 1
ATOM 1888 O O . LEU A 1 240 ? 14.061 3.898 -29.419 1.00 94.00 240 LEU A O 1
ATOM 1892 N N . LEU A 1 241 ? 14.258 4.356 -31.614 1.00 92.62 241 LEU A N 1
ATOM 1893 C CA . LEU A 1 241 ? 15.699 4.169 -31.728 1.00 92.62 241 LEU A CA 1
ATOM 1894 C C . LEU A 1 241 ? 16.312 5.493 -32.196 1.00 92.62 241 LEU A C 1
ATOM 1896 O O . LEU A 1 241 ? 16.308 5.822 -33.385 1.00 92.62 241 LEU A O 1
ATOM 1900 N N . GLY A 1 242 ? 16.803 6.291 -31.246 1.00 90.31 242 GLY A N 1
ATOM 1901 C CA . GLY A 1 242 ? 17.160 7.684 -31.522 1.00 90.31 242 GLY A CA 1
ATOM 1902 C C . GLY A 1 242 ? 15.937 8.463 -32.043 1.00 90.31 242 GLY A C 1
ATOM 1903 O O . GLY A 1 242 ? 14.899 8.431 -31.386 1.00 90.31 242 GLY A O 1
ATOM 1904 N N . PRO A 1 243 ? 16.018 9.150 -33.200 1.00 90.31 243 PRO A N 1
ATOM 1905 C CA . PRO A 1 243 ? 14.877 9.863 -33.782 1.00 90.31 243 PRO A CA 1
ATOM 1906 C C . PRO A 1 243 ? 13.917 8.961 -34.580 1.00 90.31 243 PRO A C 1
ATOM 1908 O O . PRO A 1 243 ? 12.890 9.441 -35.054 1.00 90.31 243 PRO A O 1
ATOM 1911 N N . GLN A 1 244 ? 14.256 7.686 -34.799 1.00 92.00 244 GLN A N 1
ATOM 1912 C CA . GLN A 1 244 ? 13.477 6.788 -35.647 1.00 92.00 244 GLN A CA 1
ATOM 1913 C C . GLN A 1 244 ? 12.425 6.031 -34.833 1.00 92.00 244 GLN A C 1
ATOM 1915 O O . GLN A 1 244 ? 12.756 5.378 -33.844 1.00 92.00 244 GLN A O 1
ATOM 1920 N N . GLN A 1 245 ? 11.176 6.055 -35.299 1.00 93.06 245 GLN A N 1
ATOM 1921 C CA . GLN A 1 245 ? 10.098 5.244 -34.741 1.00 93.06 245 GLN A CA 1
ATOM 1922 C C . GLN A 1 245 ? 10.075 3.850 -35.377 1.00 93.06 245 GLN A C 1
ATOM 1924 O O . GLN A 1 245 ? 10.108 3.695 -36.599 1.00 93.06 245 GLN A O 1
ATOM 1929 N N . ILE A 1 246 ? 10.009 2.841 -34.521 1.00 93.12 246 ILE A N 1
ATOM 1930 C CA . ILE A 1 246 ? 9.860 1.427 -34.836 1.00 93.12 246 ILE A CA 1
ATOM 1931 C C . ILE A 1 246 ? 8.412 1.061 -34.493 1.00 93.12 246 ILE A C 1
ATOM 1933 O O . ILE A 1 246 ? 8.019 1.191 -33.333 1.00 93.12 246 ILE A O 1
ATOM 1937 N N . PRO A 1 247 ? 7.599 0.632 -35.470 1.00 85.81 247 PRO A N 1
ATOM 1938 C CA . PRO A 1 247 ? 6.163 0.451 -35.268 1.00 85.81 247 PRO A CA 1
ATOM 1939 C C . PRO A 1 247 ? 5.825 -0.739 -34.366 1.00 85.81 247 PRO A C 1
ATOM 1941 O O . PRO A 1 247 ? 4.808 -0.708 -33.684 1.00 85.81 247 PRO A O 1
ATOM 1944 N N . ALA A 1 248 ? 6.665 -1.773 -34.369 1.00 90.19 248 ALA A N 1
ATOM 1945 C CA . ALA A 1 248 ? 6.502 -2.950 -33.534 1.00 90.19 248 ALA A CA 1
ATOM 1946 C C . ALA A 1 248 ? 7.861 -3.609 -33.290 1.00 90.19 248 ALA A C 1
ATOM 1948 O O . ALA A 1 248 ? 8.664 -3.773 -34.214 1.00 90.19 248 ALA A O 1
ATOM 1949 N N . ILE A 1 249 ? 8.097 -4.009 -32.048 1.00 92.38 249 ILE A N 1
ATOM 1950 C CA . ILE A 1 249 ? 9.176 -4.923 -31.677 1.00 92.38 249 ILE A CA 1
ATOM 1951 C C . ILE A 1 249 ? 8.597 -6.292 -31.352 1.00 92.38 249 ILE A C 1
ATOM 1953 O O . ILE A 1 249 ? 7.539 -6.400 -30.737 1.00 92.38 249 ILE A O 1
ATOM 1957 N N . HIS A 1 250 ? 9.316 -7.338 -31.733 1.00 91.31 250 HIS A N 1
ATOM 1958 C CA . HIS A 1 250 ? 8.955 -8.711 -31.436 1.00 91.31 250 HIS A CA 1
ATOM 1959 C C . HIS A 1 250 ? 9.901 -9.314 -30.406 1.00 91.31 250 HIS A C 1
ATOM 1961 O O . HIS A 1 250 ? 11.119 -9.170 -30.524 1.00 91.31 250 HIS A O 1
ATOM 1967 N N . LEU A 1 251 ? 9.355 -9.975 -29.389 1.00 87.56 251 LEU A N 1
ATOM 1968 C CA . LEU A 1 251 ? 10.152 -10.559 -28.310 1.00 87.56 251 LEU A CA 1
ATOM 1969 C C . LEU A 1 251 ? 10.478 -12.022 -28.613 1.00 87.56 251 LEU A C 1
ATOM 1971 O O . LEU A 1 251 ? 9.590 -12.865 -28.726 1.00 87.56 251 LEU A O 1
ATOM 1975 N N . GLU A 1 252 ? 11.765 -12.334 -28.674 1.00 87.56 252 GLU A N 1
ATOM 1976 C CA . GLU A 1 252 ? 12.279 -13.688 -28.851 1.00 87.56 252 GLU A CA 1
ATOM 1977 C C . GLU A 1 252 ? 13.176 -14.097 -27.679 1.00 87.56 252 GLU A C 1
ATOM 1979 O O . GLU A 1 252 ? 13.782 -13.260 -27.005 1.00 87.56 252 GLU A O 1
ATOM 1984 N N . TRP A 1 253 ? 13.286 -15.407 -27.455 1.00 81.94 253 TRP A N 1
ATOM 1985 C CA . TRP A 1 253 ? 14.136 -15.982 -26.414 1.00 81.94 253 TRP A CA 1
ATOM 1986 C C . TRP A 1 253 ? 15.175 -16.918 -27.034 1.00 81.94 253 TRP A C 1
ATOM 1988 O O . TRP A 1 253 ? 14.835 -17.997 -27.513 1.00 81.94 253 TRP A O 1
ATOM 1998 N N . ASP A 1 254 ? 16.443 -16.506 -27.005 1.00 73.25 254 ASP A N 1
ATOM 1999 C CA . ASP A 1 254 ? 17.590 -17.274 -27.510 1.00 73.25 254 ASP A CA 1
ATOM 2000 C C . ASP A 1 254 ? 18.796 -17.053 -26.585 1.00 73.25 254 ASP A C 1
ATOM 2002 O O . ASP A 1 254 ? 19.536 -16.080 -26.713 1.00 73.25 254 ASP A O 1
ATOM 2006 N N . ASN A 1 255 ? 18.926 -17.901 -25.556 1.00 75.81 255 ASN A N 1
ATOM 2007 C CA . ASN A 1 255 ? 19.892 -17.748 -24.450 1.00 75.81 255 ASN A CA 1
ATOM 2008 C C . ASN A 1 255 ? 19.818 -16.393 -23.703 1.00 75.81 255 ASN A C 1
ATOM 2010 O O . ASN A 1 255 ? 20.706 -16.035 -22.926 1.00 75.81 255 ASN A O 1
ATOM 2014 N N . GLY A 1 256 ? 18.731 -15.652 -23.909 1.00 74.75 256 GLY A N 1
ATOM 2015 C CA . GLY A 1 256 ? 18.497 -14.298 -23.426 1.00 74.75 256 GLY A CA 1
ATOM 2016 C C . GLY A 1 256 ? 17.341 -13.655 -24.189 1.00 74.75 256 GLY A C 1
ATOM 2017 O O . GLY A 1 256 ? 16.799 -14.253 -25.118 1.00 74.75 256 GLY A O 1
ATOM 2018 N N . LEU A 1 257 ? 16.950 -12.449 -23.774 1.00 79.94 257 LEU A N 1
ATOM 2019 C CA . LEU A 1 257 ? 15.956 -11.661 -24.496 1.00 79.94 257 LEU A CA 1
ATOM 2020 C C . LEU A 1 257 ? 16.580 -11.106 -25.782 1.00 79.94 257 LEU A C 1
ATOM 2022 O O . LEU A 1 257 ? 17.606 -10.422 -25.726 1.00 79.94 257 LEU A O 1
ATOM 2026 N N . VAL A 1 258 ? 15.926 -11.363 -26.910 1.00 92.38 258 VAL A N 1
ATOM 2027 C CA . VAL A 1 258 ? 16.267 -10.815 -28.223 1.00 92.38 258 VAL A CA 1
ATOM 2028 C C . VAL A 1 258 ? 15.075 -10.013 -28.735 1.00 92.38 258 VAL A C 1
ATOM 2030 O O . VAL A 1 258 ? 13.950 -10.507 -28.741 1.00 92.38 258 VAL A O 1
ATOM 2033 N N . LEU A 1 259 ? 15.310 -8.775 -29.167 1.00 94.88 259 LEU A N 1
ATOM 2034 C CA . LEU A 1 259 ? 14.303 -7.984 -29.870 1.00 94.88 259 LEU A CA 1
ATOM 2035 C C . LEU A 1 259 ? 14.464 -8.208 -31.371 1.00 94.88 259 LEU A C 1
ATOM 2037 O O . LEU A 1 259 ? 15.521 -7.909 -31.928 1.00 94.88 259 LEU A O 1
ATOM 2041 N N . ARG A 1 260 ? 13.423 -8.709 -32.029 1.00 95.62 260 ARG A N 1
ATOM 2042 C CA . ARG A 1 260 ? 13.323 -8.764 -33.487 1.00 95.62 260 ARG A CA 1
ATOM 2043 C C . ARG A 1 260 ? 12.537 -7.553 -33.974 1.00 95.62 260 ARG A C 1
ATOM 2045 O O . ARG A 1 260 ? 11.415 -7.319 -33.541 1.00 95.62 260 ARG A O 1
ATOM 2052 N N . ILE A 1 261 ? 13.122 -6.789 -34.883 1.00 95.50 261 ILE A N 1
ATOM 2053 C CA . ILE A 1 261 ? 12.473 -5.649 -35.528 1.00 95.50 261 ILE A CA 1
ATOM 2054 C C . ILE A 1 261 ? 12.298 -5.991 -36.995 1.00 95.50 261 ILE A C 1
ATOM 2056 O O . ILE A 1 261 ? 13.286 -6.215 -37.696 1.00 95.50 261 ILE A O 1
ATOM 2060 N N . ASP A 1 262 ? 11.049 -6.046 -37.441 1.00 92.44 262 ASP A N 1
ATOM 2061 C CA . ASP A 1 262 ? 10.734 -6.325 -38.836 1.00 92.44 262 ASP A CA 1
ATOM 2062 C C . ASP A 1 262 ? 10.999 -5.095 -39.711 1.00 92.44 262 ASP A C 1
ATOM 2064 O O . ASP A 1 262 ? 10.731 -3.951 -39.332 1.00 92.44 262 ASP A O 1
ATOM 2068 N N . GLY A 1 263 ? 11.526 -5.343 -40.909 1.00 88.56 263 GLY A N 1
ATOM 2069 C CA . GLY A 1 263 ? 11.855 -4.310 -41.882 1.00 88.56 263 GLY A CA 1
ATOM 2070 C C . GLY A 1 263 ? 13.339 -3.954 -41.936 1.00 88.56 263 GLY A C 1
ATOM 2071 O O . GLY A 1 263 ? 14.189 -4.495 -41.231 1.00 88.56 263 GLY A O 1
ATOM 2072 N N . ASN A 1 264 ? 13.652 -3.035 -42.847 1.00 85.75 264 ASN A N 1
ATOM 2073 C CA . ASN A 1 264 ? 15.021 -2.649 -43.159 1.00 85.75 264 ASN A CA 1
ATOM 2074 C C . ASN A 1 264 ? 15.411 -1.402 -42.355 1.00 85.75 264 ASN A C 1
ATOM 2076 O O . ASN A 1 264 ? 15.355 -0.280 -42.863 1.00 85.75 264 ASN A O 1
ATOM 2080 N N . ILE A 1 265 ? 15.733 -1.594 -41.075 1.00 89.44 265 ILE A N 1
ATOM 2081 C CA . ILE A 1 265 ? 16.263 -0.525 -40.221 1.00 89.44 265 ILE A CA 1
ATOM 2082 C C . ILE A 1 265 ? 17.800 -0.570 -40.187 1.00 89.44 265 ILE A C 1
ATOM 2084 O O . ILE A 1 265 ? 18.382 -1.655 -40.268 1.00 89.44 265 ILE A O 1
ATOM 2088 N N . PRO A 1 266 ? 18.489 0.579 -40.051 1.00 90.81 266 PRO A N 1
ATOM 2089 C CA . PRO A 1 266 ? 19.933 0.590 -39.842 1.00 90.81 266 PRO A CA 1
ATOM 2090 C C . PRO A 1 266 ? 20.321 -0.222 -38.602 1.00 90.81 266 PRO A C 1
ATOM 2092 O O . PRO A 1 266 ? 19.648 -0.147 -37.575 1.00 90.81 266 PRO A O 1
ATOM 2095 N N . LEU A 1 267 ? 21.428 -0.969 -38.681 1.00 95.12 267 LEU A N 1
ATOM 2096 C CA . LEU A 1 267 ? 21.925 -1.748 -37.547 1.00 95.12 267 LEU A CA 1
ATOM 2097 C C . LEU A 1 267 ? 22.323 -0.816 -36.390 1.00 95.12 267 LEU A C 1
ATOM 2099 O O . LEU A 1 267 ? 23.246 -0.009 -36.553 1.00 95.12 267 LEU A O 1
ATOM 2103 N N . PRO A 1 268 ? 21.669 -0.922 -35.218 1.00 94.38 268 PRO A N 1
ATOM 2104 C CA . PRO A 1 268 ? 22.031 -0.122 -34.059 1.00 94.38 268 PRO A CA 1
ATOM 2105 C C . PRO A 1 268 ? 23.446 -0.461 -33.600 1.00 94.38 268 PRO A C 1
ATOM 2107 O O . PRO A 1 268 ? 23.834 -1.631 -33.570 1.00 94.38 268 PRO A O 1
ATOM 2110 N N . GLN A 1 269 ? 24.206 0.556 -33.206 1.00 95.06 269 GLN A N 1
ATOM 2111 C CA . GLN A 1 269 ? 25.515 0.350 -32.593 1.00 95.06 269 GLN A CA 1
ATOM 2112 C C . GLN A 1 269 ? 25.364 -0.228 -31.175 1.00 95.06 269 GLN A C 1
ATOM 2114 O O . GLN A 1 269 ? 24.342 0.014 -30.524 1.00 95.06 269 GLN A O 1
ATOM 2119 N N . PRO A 1 270 ? 26.372 -0.948 -30.652 1.00 95.00 270 PRO A N 1
ATOM 2120 C CA . PRO A 1 270 ? 26.424 -1.280 -29.234 1.00 95.00 270 PRO A CA 1
ATOM 2121 C C . PRO A 1 270 ? 26.242 -0.028 -28.363 1.00 95.00 270 PRO A C 1
ATOM 2123 O O . PRO A 1 270 ? 26.698 1.060 -28.712 1.00 95.00 270 PRO A O 1
ATOM 2126 N N . ALA A 1 271 ? 25.558 -0.192 -27.236 1.00 94.00 271 ALA A N 1
ATOM 2127 C CA . ALA A 1 271 ? 25.072 0.851 -26.335 1.00 94.00 271 ALA A CA 1
ATOM 2128 C C . ALA A 1 271 ? 23.963 1.771 -26.887 1.00 94.00 271 ALA A C 1
ATOM 2130 O O . ALA A 1 271 ? 23.499 2.648 -26.152 1.00 94.00 271 ALA A O 1
ATOM 2131 N N . ALA A 1 272 ? 23.475 1.564 -28.119 1.00 95.75 272 ALA A N 1
ATOM 2132 C CA . ALA A 1 272 ? 22.256 2.228 -28.575 1.00 95.75 272 ALA A CA 1
ATOM 2133 C C . ALA A 1 272 ? 21.081 1.883 -27.648 1.00 95.75 272 ALA A C 1
ATOM 2135 O O . ALA A 1 272 ? 20.974 0.762 -27.146 1.00 95.75 272 ALA A O 1
ATOM 2136 N N . GLN A 1 273 ? 20.200 2.857 -27.426 1.00 95.31 273 GLN A N 1
ATOM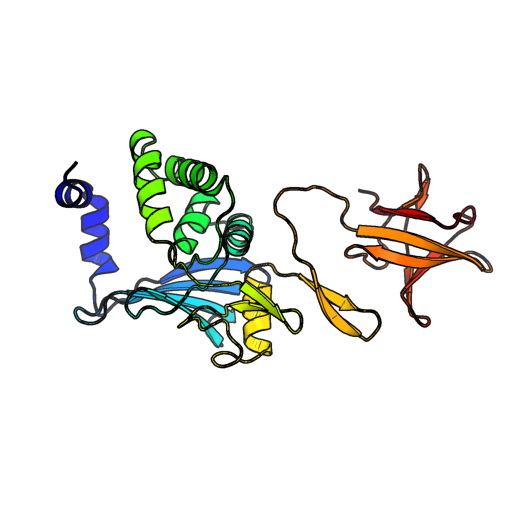 2137 C CA . GLN A 1 273 ? 19.036 2.693 -26.565 1.00 95.31 273 GLN A CA 1
ATOM 2138 C C . GLN A 1 273 ? 17.763 2.657 -27.396 1.00 95.31 273 GLN A C 1
ATOM 2140 O O . GLN A 1 273 ? 17.558 3.512 -28.259 1.00 95.31 273 GLN A O 1
ATOM 2145 N N . LEU A 1 274 ? 16.909 1.686 -27.085 1.00 94.31 274 LEU A N 1
ATOM 2146 C CA . LEU A 1 274 ? 15.511 1.700 -27.469 1.00 94.31 274 LEU A CA 1
ATOM 2147 C C . LEU A 1 274 ? 14.678 2.144 -26.271 1.00 94.31 274 LEU A C 1
ATOM 2149 O O . LEU A 1 274 ? 14.898 1.689 -25.143 1.00 94.31 274 LEU A O 1
ATOM 2153 N N . LEU A 1 275 ? 13.740 3.042 -26.538 1.00 92.62 275 LEU A N 1
ATOM 2154 C CA . LEU A 1 275 ? 12.794 3.598 -25.575 1.00 92.62 275 LEU A CA 1
ATOM 2155 C C . LEU A 1 275 ? 11.367 3.338 -26.083 1.00 92.62 275 LEU A C 1
ATOM 2157 O O . LEU A 1 275 ? 11.201 3.153 -27.287 1.00 92.62 275 LEU A O 1
ATOM 2161 N N . PRO A 1 276 ? 10.332 3.330 -25.230 1.00 87.94 276 PRO A N 1
ATOM 2162 C CA . PRO A 1 276 ? 8.950 3.295 -25.694 1.00 87.94 276 PRO A CA 1
ATOM 2163 C C . PRO A 1 276 ? 8.669 4.500 -26.593 1.00 87.94 276 PRO A C 1
ATOM 2165 O O . PRO A 1 276 ? 9.091 5.618 -26.289 1.00 87.94 276 PRO A O 1
ATOM 2168 N N . ALA A 1 277 ? 7.966 4.259 -27.696 1.00 85.38 277 ALA A N 1
ATOM 2169 C CA . ALA A 1 277 ? 7.255 5.326 -28.385 1.00 85.38 277 ALA A CA 1
ATOM 2170 C C . ALA A 1 277 ? 5.899 5.492 -27.683 1.00 85.38 277 ALA A C 1
ATOM 2172 O O . ALA A 1 277 ? 5.210 4.490 -27.482 1.00 85.38 277 ALA A O 1
ATOM 2173 N N . ASP A 1 278 ? 5.577 6.716 -27.259 1.00 70.81 278 ASP A N 1
ATOM 2174 C CA . ASP A 1 278 ? 4.288 7.045 -26.629 1.00 70.81 278 ASP A CA 1
ATOM 2175 C C . ASP A 1 278 ? 3.090 6.746 -27.551 1.00 70.81 278 ASP A C 1
ATOM 2177 O O . ASP A 1 278 ? 3.220 6.929 -28.788 1.00 70.81 278 ASP A O 1
#

Organism: NCBI:txid1392758

Foldseek 3Di:
DPVVVVCVPPVVNVCCCVVALQPQVHWDWDWQAFPQRKIWTWTFHRPPQQTWTWTWIGNDVPDDIDTFAMGRVPAAQNDEPLLLQLSLPDDDPPDHSLRSSVSNLLNYEDDDDPCQLVVQLVSCVVVDPNVCSNVVSVVSVVNHPYPWDWDADQQFIAIPRPNGCRDCVNDPPVNSVSSRVRSPWDWDQALVRRTHTDDDDPDDPDFQKKWFFQDWDDDDFKIKTFTDIDHDDDFQFWKDFDPDIQRGWHWDRDVHTITIGGGDDPTDDGRGMIGGDD

Sequence (278 aa):
MNWDEAAIAIPEANQLYRDVLSKEEEWPVISVGLAARHWLRIVYRNFSDDMGMDFLVDWELGGQAATVAGRGHTVGPGMCWQGIIAVAAMADETLTYAQRFLLCLPVLGGPLPHDAKTVLQEALQQVMPRDWAPELADLLLADVLSGAQFHIRHGVRMCTGPGSYRHVQDMSLNQLRHVDEAFGARFYRNRYGSKEYAHREAGRSTGRWRFTVSESRAQENCVRLSGHLDGEIRDGEPALLGPQQIPAIHLEWDNGLVLRIDGNIPLPQPAAQLLPAD

Secondary structure (DSSP, 8-state):
--HHHHHHT-HHHHHHIIIIIT-TT---EEEEE-GGG-EEEEEEEEETTEEEEEEEEEEETTTEEEEEEEETTTB---B-HHHHHHHHTS--SSS-HHHHHHHHGGGBBSPPPTTHHHHHHHHHTTTS-GGGHHHHHHHHHHTSBTT--EEEETTEEEE-STT-SSSTTTS-HHHHHHHHHHTT-EEEE-TTS-EEEE---TT----SEEEEEEEEEEETTEEEEEEEEEE---TT--EEETTEEES-EEEEESSSEEEEEES-PPPPPTT-EEEE--

Radius of gyration: 23.75 Å; chains: 1; bounding box: 51×43×70 Å